Protein AF-A0A835M014-F1 (afdb_monomer_lite)

pLDDT: mean 76.62, std 21.69, range [27.89, 98.44]

InterPro domains:
  IPR009772 Cell division cycle protein 123 [PF07065] (34-189)
  IPR009772 Cell division cycle protein 123 [PTHR15323] (33-192)

Secondary structure (DSSP, 8-state):
--PPPS-TT---S---PPPP-S--------HHHHHIIIIITTTT-TT--SPPPS----------TT--GGGEEEEEEETTEEEEEEESSTT---HHHHHTHHHHHHHHHHHHHHHTTTSSS-SSEEEEEEE-TTS-EEEEEEEESSTTS--TTS-HHHHHS---TTPPPEEE---S--S----SS-------

Organism: NCBI:txid261450

Sequence (192 aa):
PFMLPQSISGEDALPRRIHNPEEEEDFQVSEVSLVHDLWHAYESCTDRTPARPPTFFLALRKWYSSFHLEKKFRCFVRNQHLIAVSQREFTGFYPVLLEKKCDLEILIQDFFEKNVQQKFESVNYTFDVYVTRDKRVKLLDFNPWAPFTLPLLFSWEELQGSFGEEELVQFRVVESQCAVRPSLKTAVPYDY

Radius of gyration: 18.15 Å; chains: 1; bounding box: 47×40×47 Å

Foldseek 3Di:
DPDDPDPPVPDPPDPDDDDDPDDDDPPDDQPVVVCCVQPPVCVPPPPDDPDDDPDDDDDDDDDDPPDDLQQKKKFWFAQLDGAEIERPPLLDDDVVCVVCVVVSLVLVRVCCVVPPRPPDPDRTWMWMWGQDPVRHIDTDGIGGLDPVPDPRVDDNVVSPDDDDPPHDYHYDYHPDNDDDDQDPRHNDDDDD

Structure (mmCIF, N/CA/C/O backbone):
data_AF-A0A835M014-F1
#
_entry.id   AF-A0A835M014-F1
#
loop_
_atom_site.group_PDB
_atom_site.id
_atom_site.type_symbol
_atom_site.label_atom_id
_atom_site.label_alt_id
_atom_site.label_comp_id
_atom_site.label_asym_id
_atom_site.label_entity_id
_atom_site.label_seq_id
_atom_site.pdbx_PDB_ins_code
_atom_site.Cartn_x
_atom_site.Cartn_y
_atom_site.Cartn_z
_atom_site.occupancy
_atom_site.B_iso_or_equiv
_atom_site.auth_seq_id
_atom_site.auth_comp_id
_atom_site.auth_asym_id
_atom_site.auth_atom_id
_atom_site.pdbx_PDB_model_num
ATOM 1 N N . PRO A 1 1 ? 5.518 -1.834 -18.695 1.00 34.25 1 PRO A N 1
ATOM 2 C CA . PRO A 1 1 ? 4.047 -1.950 -18.824 1.00 34.25 1 PRO A CA 1
ATOM 3 C C . PRO A 1 1 ? 3.444 -2.714 -17.636 1.00 34.25 1 PRO A C 1
ATOM 5 O O . PRO A 1 1 ? 3.497 -3.936 -17.599 1.00 34.25 1 PRO A O 1
ATOM 8 N N . PHE A 1 2 ? 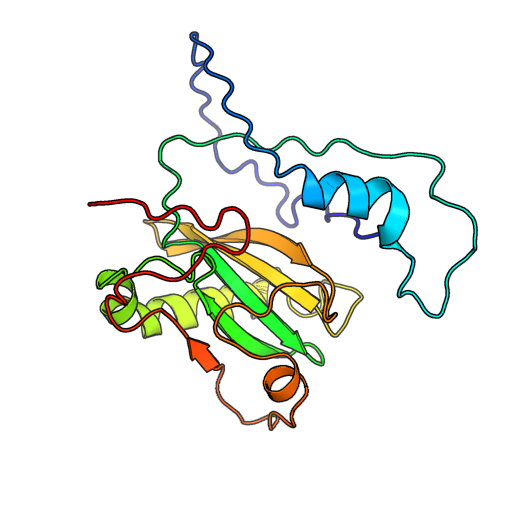2.889 -1.999 -16.655 1.00 27.89 2 PHE A N 1
ATOM 9 C CA . PHE A 1 2 ? 2.028 -2.629 -15.654 1.00 27.89 2 PHE A CA 1
ATOM 10 C C . PHE A 1 2 ? 0.644 -2.784 -16.282 1.00 27.89 2 PHE A C 1
ATOM 12 O O . PHE A 1 2 ? -0.184 -1.877 -16.236 1.00 27.89 2 PHE A O 1
ATOM 19 N N . MET A 1 3 ? 0.423 -3.913 -16.955 1.00 28.66 3 MET A N 1
ATOM 20 C CA . MET A 1 3 ? -0.938 -4.329 -17.261 1.00 28.66 3 MET A CA 1
ATOM 21 C C . MET A 1 3 ? -1.603 -4.673 -15.933 1.00 28.66 3 MET A C 1
ATOM 23 O O . MET A 1 3 ? -1.156 -5.574 -15.226 1.00 28.66 3 MET A O 1
ATOM 27 N N . LEU A 1 4 ? -2.659 -3.943 -15.581 1.00 37.53 4 LEU A N 1
ATOM 28 C CA . LEU A 1 4 ? -3.586 -4.433 -14.573 1.00 37.53 4 LEU A CA 1
ATOM 29 C C . LEU A 1 4 ? -4.144 -5.758 -15.109 1.00 37.53 4 LEU A C 1
ATOM 31 O O . LEU A 1 4 ? -4.651 -5.765 -16.237 1.00 37.53 4 LEU A O 1
ATOM 35 N N . PRO A 1 5 ? -4.064 -6.873 -14.365 1.00 32.88 5 PRO A N 1
ATOM 36 C CA . PRO A 1 5 ? -4.810 -8.047 -14.764 1.00 32.88 5 PRO A CA 1
ATOM 37 C C . PRO A 1 5 ? -6.288 -7.653 -14.820 1.00 32.88 5 PRO A C 1
ATOM 39 O O . PRO A 1 5 ? -6.805 -6.980 -13.920 1.00 32.88 5 PRO A O 1
ATOM 42 N N . GLN A 1 6 ? -6.968 -8.065 -15.894 1.00 37.50 6 GLN A N 1
ATOM 43 C CA . GLN A 1 6 ? -8.420 -8.193 -15.856 1.00 37.50 6 GLN A CA 1
ATOM 44 C C . GLN A 1 6 ? -8.772 -8.900 -14.546 1.00 37.50 6 GLN A C 1
ATOM 46 O O . GLN A 1 6 ? -8.109 -9.875 -14.196 1.00 37.50 6 GLN A O 1
ATOM 51 N N . SER A 1 7 ? -9.741 -8.340 -13.814 1.00 40.06 7 SER A N 1
ATOM 52 C CA . SER A 1 7 ? -10.310 -8.873 -12.571 1.00 40.06 7 SER A CA 1
ATOM 53 C C . SER A 1 7 ? -10.008 -10.364 -12.385 1.00 40.06 7 SER A C 1
ATOM 55 O O . SER A 1 7 ? -10.554 -11.198 -13.103 1.00 40.06 7 SER A O 1
ATOM 57 N N . ILE A 1 8 ? -9.130 -10.693 -11.431 1.00 44.06 8 ILE A N 1
ATOM 58 C CA . ILE A 1 8 ? -8.642 -12.064 -11.198 1.00 44.06 8 ILE A CA 1
ATOM 59 C C . ILE A 1 8 ? -9.808 -13.015 -10.843 1.00 44.06 8 ILE A C 1
ATOM 61 O O . ILE A 1 8 ? -9.665 -14.229 -10.940 1.00 44.06 8 ILE A O 1
ATOM 65 N N . SER A 1 9 ? -10.981 -12.485 -10.473 1.00 47.94 9 SER A N 1
ATOM 66 C CA . SER A 1 9 ? -12.183 -13.268 -10.173 1.00 47.94 9 SER A CA 1
ATOM 67 C C . SER A 1 9 ? -13.301 -13.172 -11.215 1.00 47.94 9 SER A C 1
ATOM 69 O O . SER A 1 9 ? -14.262 -13.921 -11.103 1.00 47.94 9 SER A O 1
ATOM 71 N N . GLY A 1 10 ? -13.252 -12.254 -12.188 1.00 42.09 10 GLY A N 1
ATOM 72 C CA . GLY A 1 10 ? -14.363 -12.034 -13.131 1.00 42.09 10 GLY A CA 1
ATOM 73 C C . GLY A 1 10 ? -15.706 -11.634 -12.490 1.00 42.09 10 GLY A C 1
ATOM 74 O O . GLY A 1 10 ? -16.679 -11.422 -13.208 1.00 42.09 10 GLY A O 1
ATOM 75 N N . GLU A 1 11 ? -15.777 -11.493 -11.164 1.00 39.59 11 GLU A N 1
ATOM 76 C CA . GLU A 1 11 ? -17.007 -11.154 -10.457 1.00 39.59 11 GLU A CA 1
ATOM 77 C C . GLU A 1 11 ? -17.156 -9.636 -10.322 1.00 39.59 11 GLU A C 1
ATOM 79 O O . GLU A 1 11 ? -16.363 -8.955 -9.664 1.00 39.59 11 GLU A O 1
ATOM 84 N N . ASP A 1 12 ? -18.206 -9.109 -10.955 1.00 42.34 12 ASP A N 1
ATOM 85 C CA . ASP A 1 12 ? -18.724 -7.767 -10.703 1.00 42.34 12 ASP A CA 1
ATOM 86 C C . ASP A 1 12 ? -19.251 -7.708 -9.264 1.00 42.34 12 ASP A C 1
ATOM 88 O O . ASP A 1 12 ? -20.249 -8.335 -8.905 1.00 42.34 12 ASP A O 1
ATOM 92 N N . ALA A 1 13 ? -18.548 -6.966 -8.413 1.00 43.81 13 ALA A N 1
ATOM 93 C CA . ALA A 1 13 ? -18.758 -7.003 -6.975 1.00 43.81 13 ALA A CA 1
ATOM 94 C C . ALA A 1 13 ? -20.074 -6.355 -6.495 1.00 43.81 13 ALA A C 1
ATOM 96 O O . ALA A 1 13 ? -20.308 -6.362 -5.284 1.00 43.81 13 ALA A O 1
ATOM 97 N N . LEU A 1 14 ? -20.906 -5.750 -7.363 1.00 46.38 14 LEU A N 1
ATOM 98 C CA . LEU A 1 14 ? -22.140 -5.051 -6.958 1.00 46.38 14 LEU A CA 1
ATOM 99 C C . LEU A 1 14 ? -23.260 -5.100 -8.035 1.00 46.38 14 LEU A C 1
ATOM 101 O O . LEU A 1 14 ? -23.457 -4.127 -8.764 1.00 46.38 14 LEU A O 1
ATOM 105 N N . PRO A 1 15 ? -24.098 -6.159 -8.079 1.00 38.47 15 PRO A N 1
ATOM 106 C CA . PRO A 1 15 ? -25.110 -6.381 -9.127 1.00 38.47 15 PRO A CA 1
ATOM 107 C C . PRO A 1 15 ? -26.343 -5.456 -9.059 1.00 38.47 15 PRO A C 1
ATOM 109 O O . PRO A 1 15 ? -27.282 -5.610 -9.839 1.00 38.47 15 PRO A O 1
ATOM 112 N N . ARG A 1 16 ? -26.383 -4.488 -8.133 1.00 36.84 16 ARG A N 1
ATOM 113 C CA . ARG A 1 16 ? -27.493 -3.532 -7.992 1.00 36.84 16 ARG A CA 1
ATOM 114 C C . ARG A 1 16 ? -26.976 -2.105 -8.108 1.00 36.84 16 ARG A C 1
ATOM 116 O O . ARG A 1 16 ? -26.531 -1.502 -7.135 1.00 36.84 16 ARG A O 1
ATOM 123 N N . ARG A 1 17 ? -27.028 -1.581 -9.333 1.00 42.75 17 ARG A N 1
ATOM 124 C CA . ARG A 1 17 ? -26.760 -0.174 -9.644 1.00 42.75 17 ARG A CA 1
ATOM 125 C C . ARG A 1 17 ? -27.876 0.693 -9.068 1.00 42.75 17 ARG A C 1
ATOM 127 O O . ARG A 1 17 ? -29.047 0.429 -9.317 1.00 42.75 17 ARG A O 1
ATOM 134 N N . ILE A 1 18 ? -27.499 1.752 -8.365 1.00 39.66 18 ILE A N 1
ATOM 135 C CA . ILE A 1 18 ? -28.327 2.950 -8.234 1.00 39.66 18 ILE A CA 1
ATOM 136 C C . ILE A 1 18 ? -27.766 3.938 -9.257 1.00 39.66 18 ILE A C 1
ATOM 138 O O . ILE A 1 18 ? -26.565 4.220 -9.242 1.00 39.66 18 ILE A O 1
ATOM 142 N N . HIS A 1 19 ? -28.612 4.397 -10.179 1.00 42.12 19 HIS A N 1
ATOM 143 C CA . HIS A 1 19 ? -28.324 5.578 -10.989 1.00 42.12 19 HIS A CA 1
ATOM 144 C C . HIS A 1 19 ? -28.423 6.789 -10.065 1.00 42.12 19 HIS A C 1
ATOM 146 O O . HIS A 1 19 ? -29.489 7.024 -9.503 1.00 42.12 19 HIS A O 1
ATOM 152 N N . ASN A 1 20 ? -27.323 7.521 -9.887 1.00 33.88 20 ASN A N 1
ATOM 153 C CA . ASN A 1 20 ? -27.382 8.835 -9.260 1.00 33.88 20 ASN A CA 1
ATOM 154 C C . ASN A 1 20 ? -27.669 9.857 -10.373 1.00 33.88 20 ASN A C 1
ATOM 156 O O . ASN A 1 20 ? -26.889 9.898 -11.325 1.00 33.88 20 ASN A O 1
ATOM 160 N N . PRO A 1 21 ? -28.785 10.604 -10.318 1.00 37.06 21 PRO A N 1
ATOM 161 C CA . PRO A 1 21 ? -29.162 11.565 -11.354 1.00 37.06 21 PRO A CA 1
ATOM 162 C C . PRO A 1 21 ? -28.512 12.944 -11.184 1.00 37.06 21 PRO A C 1
ATOM 164 O O . PRO A 1 21 ? -28.827 13.840 -11.956 1.00 37.06 21 PRO A O 1
ATOM 167 N N . GLU A 1 22 ? -27.624 13.134 -10.209 1.00 42.81 22 GLU A N 1
ATOM 168 C CA . GLU A 1 22 ? -26.994 14.431 -9.961 1.00 42.81 22 GLU A CA 1
ATOM 169 C C . GLU A 1 22 ? -25.475 14.257 -9.853 1.00 42.81 22 GLU A C 1
ATOM 171 O O . GLU A 1 22 ? -24.964 13.471 -9.044 1.00 42.81 22 GLU A O 1
ATOM 176 N N . GLU A 1 23 ? -24.793 14.928 -10.782 1.00 53.75 23 GLU A N 1
ATOM 177 C CA . GLU A 1 23 ? -23.346 15.040 -10.924 1.00 53.75 23 GLU A CA 1
ATOM 178 C C . GLU A 1 23 ? -22.786 15.980 -9.854 1.00 53.75 23 GLU A C 1
ATOM 180 O O . GLU A 1 23 ? -23.215 17.123 -9.758 1.00 53.75 23 GLU A O 1
ATOM 185 N N . GLU A 1 24 ? -21.761 15.528 -9.136 1.00 39.28 24 GLU A N 1
ATOM 186 C CA . GLU A 1 24 ? -20.643 16.390 -8.747 1.00 39.28 24 GLU A CA 1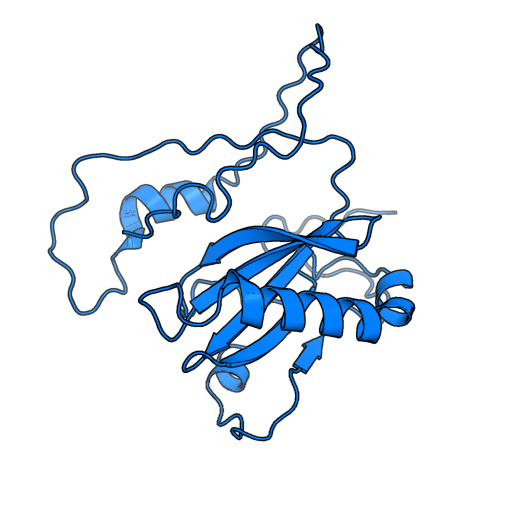
ATOM 187 C C . GLU A 1 24 ? -19.362 15.585 -8.999 1.00 39.28 24 GLU A C 1
ATOM 189 O O . GLU A 1 24 ? -19.055 14.606 -8.308 1.00 39.28 24 GLU A O 1
ATOM 194 N N . GLU A 1 25 ? -18.667 15.931 -10.082 1.00 41.09 25 GLU A N 1
ATOM 195 C CA . GLU A 1 25 ? -17.387 15.341 -10.462 1.00 41.09 25 GLU A CA 1
ATOM 196 C C . GLU A 1 25 ? -16.241 16.043 -9.729 1.00 41.09 25 GLU A C 1
ATOM 198 O O . GLU A 1 25 ? -15.624 16.960 -10.259 1.00 41.09 25 GLU A O 1
ATOM 203 N N . ASP A 1 26 ? -15.892 15.559 -8.539 1.00 33.84 26 ASP A N 1
ATOM 204 C CA . ASP A 1 26 ? -14.608 15.893 -7.917 1.00 33.84 26 ASP A CA 1
ATOM 205 C C . ASP A 1 26 ? -13.588 14.780 -8.192 1.00 33.84 26 ASP A C 1
ATOM 207 O O . ASP A 1 26 ? -13.288 13.918 -7.359 1.00 33.84 26 ASP A O 1
ATOM 211 N N . PHE A 1 27 ? -13.030 14.786 -9.405 1.00 41.59 27 PHE A N 1
ATOM 212 C CA . PHE A 1 27 ? -11.842 13.997 -9.722 1.00 41.59 27 PHE A CA 1
ATOM 213 C C . PHE A 1 27 ? -10.590 14.761 -9.291 1.00 41.59 27 PHE A C 1
ATOM 215 O O . PHE A 1 27 ? -10.031 15.556 -10.043 1.00 41.59 27 PHE A O 1
ATOM 222 N N . GLN A 1 28 ? -10.094 14.497 -8.083 1.00 36.19 28 GLN A N 1
ATOM 223 C CA . GLN A 1 28 ? -8.813 15.060 -7.662 1.00 36.19 28 GLN A CA 1
ATOM 224 C C . GLN A 1 28 ? -7.652 14.245 -8.256 1.00 36.19 28 GLN A C 1
ATOM 226 O O . GLN A 1 28 ? -7.218 13.234 -7.699 1.00 36.19 28 GLN A O 1
ATOM 231 N N . VAL A 1 29 ? -7.132 14.686 -9.403 1.00 40.62 29 VAL A N 1
ATOM 232 C CA . VAL A 1 29 ? -5.890 14.156 -9.983 1.00 40.62 29 VAL A CA 1
ATOM 233 C C . VAL A 1 29 ? -4.734 15.037 -9.523 1.00 40.62 29 VAL A C 1
ATOM 235 O O . VAL A 1 29 ? -4.741 16.240 -9.753 1.00 40.62 29 VAL A O 1
ATOM 238 N N . SER A 1 30 ? -3.720 14.477 -8.856 1.00 44.59 30 SER A N 1
ATOM 239 C CA . SER A 1 30 ? -2.536 15.282 -8.534 1.00 44.59 30 SER A CA 1
ATOM 240 C C . SER A 1 30 ? -1.657 15.447 -9.769 1.00 44.59 30 SER A C 1
ATOM 242 O O . SER A 1 30 ? -1.032 14.477 -10.202 1.00 44.59 30 SER A O 1
ATOM 244 N N . GLU A 1 31 ? -1.577 16.670 -10.286 1.00 47.00 31 GLU A N 1
ATOM 245 C CA . GLU A 1 31 ? -0.876 17.041 -11.525 1.00 47.00 31 GLU A CA 1
ATOM 246 C C . GLU A 1 31 ? 0.586 16.564 -11.590 1.00 47.00 31 GLU A C 1
ATOM 248 O O . GLU A 1 31 ? 1.063 16.158 -12.649 1.00 47.00 31 GLU A O 1
ATOM 253 N N . VAL A 1 32 ? 1.281 16.515 -10.447 1.00 51.78 32 VAL A N 1
ATOM 254 C CA . VAL A 1 32 ? 2.689 16.083 -10.353 1.00 51.78 32 VAL A CA 1
ATOM 255 C C . VAL A 1 32 ? 2.892 14.627 -10.807 1.00 51.78 32 VAL A C 1
ATOM 257 O O . VAL A 1 32 ? 3.923 14.302 -11.389 1.00 51.78 32 VAL A O 1
ATOM 260 N N . SER A 1 33 ? 1.898 13.754 -10.601 1.00 67.25 33 SER A N 1
ATOM 261 C CA . SER A 1 33 ? 1.974 12.351 -11.044 1.00 67.25 33 SER A CA 1
ATOM 262 C C . SER A 1 33 ? 1.838 12.225 -12.562 1.00 67.25 33 SER A C 1
ATOM 264 O O . SER A 1 33 ? 2.522 11.416 -13.174 1.00 67.25 33 SER A O 1
ATOM 266 N N . LEU A 1 34 ? 0.996 13.055 -13.187 1.00 71.38 34 LEU A N 1
ATOM 267 C CA . LEU A 1 34 ? 0.719 12.962 -14.622 1.00 71.38 34 LEU A CA 1
ATOM 268 C C . LEU A 1 34 ? 1.934 13.337 -15.470 1.00 71.38 34 LEU A C 1
ATOM 270 O O . LEU A 1 34 ? 2.221 12.675 -16.463 1.00 71.38 34 LEU A O 1
ATOM 274 N N . VAL A 1 35 ? 2.660 14.391 -15.087 1.00 77.62 35 VAL A N 1
ATOM 275 C CA . VAL A 1 35 ? 3.876 14.801 -15.808 1.00 77.62 35 VAL A CA 1
ATOM 276 C C . VAL A 1 35 ? 4.919 13.690 -15.752 1.00 77.62 35 VAL A C 1
ATOM 278 O O . VAL A 1 35 ? 5.495 13.343 -16.784 1.00 77.62 35 VAL A O 1
ATOM 281 N N . HIS A 1 36 ? 5.108 13.088 -14.575 1.00 76.69 36 HIS A N 1
ATOM 282 C CA . HIS A 1 36 ? 5.991 11.941 -14.414 1.00 76.69 36 HIS A CA 1
ATOM 283 C C . HIS A 1 36 ? 5.567 10.769 -15.311 1.00 76.69 36 HIS A C 1
ATOM 285 O O . HIS A 1 36 ? 6.391 10.254 -16.065 1.00 76.69 36 HIS A O 1
ATOM 291 N N . ASP A 1 37 ? 4.286 10.395 -15.313 1.00 76.81 37 ASP A N 1
ATOM 292 C CA . ASP A 1 37 ? 3.780 9.276 -16.119 1.00 76.81 37 ASP A CA 1
ATOM 293 C C . ASP A 1 37 ? 3.936 9.512 -17.630 1.00 76.81 37 ASP A C 1
ATOM 295 O O . ASP A 1 37 ? 4.184 8.582 -18.400 1.00 76.81 37 ASP A O 1
ATOM 299 N N . LEU A 1 38 ? 3.822 10.768 -18.069 1.00 80.25 38 LEU A N 1
ATOM 300 C CA . LEU A 1 38 ? 3.945 11.136 -19.475 1.00 80.25 38 LEU A CA 1
ATOM 301 C C . LEU A 1 38 ? 5.402 11.227 -19.943 1.00 80.25 38 LEU A C 1
ATOM 303 O O . LEU A 1 38 ? 5.674 10.854 -21.087 1.00 80.25 38 LEU A O 1
ATOM 307 N N . TRP A 1 39 ? 6.316 11.719 -19.102 1.00 76.81 39 TRP A N 1
ATOM 308 C CA . TRP A 1 39 ? 7.675 12.094 -19.517 1.00 76.81 39 TRP A CA 1
ATOM 309 C C . TRP A 1 39 ? 8.791 11.275 -18.869 1.00 76.81 39 TRP A C 1
ATOM 311 O O . TRP A 1 39 ? 9.777 10.982 -19.538 1.00 76.81 39 TRP A O 1
ATOM 321 N N . HIS A 1 40 ? 8.632 10.872 -17.610 1.00 79.19 40 HIS A N 1
ATOM 322 C CA . HIS A 1 40 ? 9.727 10.358 -16.780 1.00 79.19 40 HIS A CA 1
ATOM 323 C C . HIS A 1 40 ? 9.559 8.888 -16.357 1.00 79.19 40 HIS A C 1
ATOM 325 O O . HIS A 1 40 ? 10.481 8.304 -15.793 1.00 79.19 40 HIS A O 1
ATOM 331 N N . ALA A 1 41 ? 8.431 8.250 -16.698 1.00 79.50 41 ALA A N 1
ATOM 332 C CA . ALA A 1 41 ? 8.065 6.893 -16.270 1.00 79.50 41 ALA A CA 1
ATOM 333 C C . ALA A 1 41 ? 9.140 5.808 -16.493 1.00 79.50 41 ALA A C 1
ATOM 335 O O . ALA A 1 41 ? 9.154 4.811 -15.774 1.00 79.50 41 ALA A O 1
ATOM 336 N N . TYR A 1 42 ? 10.030 5.988 -17.476 1.00 80.31 42 TYR A N 1
ATOM 337 C CA . TYR A 1 42 ? 11.064 5.015 -17.856 1.00 80.31 42 TYR A CA 1
ATOM 338 C C . TYR A 1 42 ? 12.499 5.501 -17.605 1.00 80.31 42 TYR A C 1
ATOM 340 O O . TYR A 1 42 ? 13.453 4.811 -17.966 1.00 80.31 42 TYR A O 1
ATOM 348 N N . GLU A 1 43 ? 12.698 6.683 -17.014 1.00 81.25 43 GLU A N 1
ATOM 349 C CA . GLU A 1 43 ? 14.040 7.270 -16.884 1.00 81.25 43 GLU A CA 1
ATOM 350 C C . GLU A 1 43 ? 14.978 6.439 -16.009 1.00 81.25 43 GLU A C 1
ATOM 352 O O . GLU A 1 43 ? 16.173 6.369 -16.301 1.00 81.25 43 GLU A O 1
ATOM 357 N N . SER A 1 44 ? 14.432 5.780 -14.984 1.00 78.06 44 SER A N 1
ATOM 358 C CA . SER A 1 44 ? 15.173 4.913 -14.058 1.00 78.06 44 SER A CA 1
ATOM 359 C C . SER A 1 44 ? 15.293 3.451 -14.516 1.00 78.06 44 SER A C 1
ATOM 361 O O . SER A 1 44 ? 15.907 2.652 -13.811 1.00 78.06 44 SER A O 1
ATOM 363 N N . CYS A 1 45 ? 14.721 3.071 -15.665 1.00 80.44 45 CYS A N 1
ATOM 364 C CA . CYS A 1 45 ? 14.835 1.709 -16.194 1.00 80.44 45 CYS A CA 1
ATOM 365 C C . CYS A 1 45 ? 16.227 1.478 -16.801 1.00 80.44 45 CYS A C 1
ATOM 367 O O . CYS A 1 45 ? 16.689 2.252 -17.643 1.00 80.44 45 CYS A O 1
ATOM 369 N N . THR A 1 46 ? 16.894 0.396 -16.401 1.00 80.44 46 THR A N 1
ATOM 370 C CA . THR A 1 46 ? 18.230 0.024 -16.900 1.00 80.44 46 THR A CA 1
ATOM 371 C C . THR A 1 46 ? 18.190 -0.609 -18.292 1.00 80.44 46 THR A C 1
ATOM 373 O O . THR A 1 46 ? 19.171 -0.540 -19.027 1.00 80.44 46 THR A O 1
ATOM 376 N N . ASP A 1 47 ? 17.048 -1.172 -18.678 1.00 80.00 47 ASP A N 1
ATOM 377 C CA . ASP A 1 47 ? 16.761 -1.860 -19.940 1.00 80.00 47 ASP A CA 1
ATOM 378 C C . ASP A 1 47 ? 15.980 -0.987 -20.941 1.00 80.00 47 ASP A C 1
ATOM 380 O O . ASP A 1 47 ? 15.395 -1.482 -21.906 1.00 80.00 47 ASP A O 1
ATOM 384 N N . ARG A 1 48 ? 15.957 0.331 -20.721 1.00 69.75 48 ARG A N 1
ATOM 385 C CA . ARG A 1 48 ? 15.132 1.259 -21.498 1.00 69.75 48 ARG A CA 1
ATOM 386 C C . ARG A 1 48 ? 15.437 1.213 -22.999 1.00 69.75 48 ARG A C 1
ATOM 388 O O . ARG A 1 48 ? 16.569 1.418 -23.439 1.00 69.75 48 ARG A O 1
ATOM 395 N N . THR A 1 49 ? 14.387 1.098 -23.805 1.00 64.19 49 THR A N 1
ATOM 396 C CA . THR A 1 49 ? 14.408 1.617 -25.174 1.00 64.19 49 THR A CA 1
ATOM 397 C C . THR A 1 49 ? 14.154 3.127 -25.118 1.00 64.19 49 THR A C 1
ATOM 399 O O . THR A 1 49 ? 13.236 3.542 -24.413 1.00 64.19 49 THR A O 1
ATOM 402 N N . PRO A 1 50 ? 14.884 3.976 -25.861 1.00 58.88 50 PRO A N 1
ATOM 403 C CA . PRO A 1 50 ? 14.696 5.434 -25.823 1.00 58.88 50 PRO A CA 1
ATOM 404 C C . PRO A 1 50 ? 13.331 5.910 -26.358 1.00 58.88 50 PRO A C 1
ATOM 406 O O . PRO A 1 50 ? 13.019 7.096 -26.287 1.00 58.88 50 PRO A O 1
ATOM 409 N N . ALA A 1 51 ? 12.514 5.009 -26.908 1.00 66.75 51 ALA A N 1
ATOM 410 C CA . ALA A 1 51 ? 11.205 5.331 -27.445 1.00 66.75 51 ALA A CA 1
ATOM 411 C C . ALA A 1 51 ? 10.129 5.301 -26.350 1.00 66.75 51 ALA A C 1
ATOM 413 O O . ALA A 1 51 ? 9.842 4.260 -25.758 1.00 66.75 51 ALA A O 1
ATOM 414 N N . ARG A 1 52 ? 9.500 6.459 -26.129 1.00 71.06 52 ARG A N 1
ATOM 415 C CA . ARG A 1 52 ? 8.254 6.602 -25.367 1.00 71.06 52 ARG A CA 1
ATOM 416 C C . ARG A 1 52 ? 7.169 5.681 -25.956 1.00 71.06 52 ARG A C 1
ATOM 418 O O . ARG A 1 52 ? 7.128 5.526 -27.180 1.00 71.06 52 ARG A O 1
ATOM 425 N N . PRO A 1 53 ? 6.258 5.116 -25.140 1.00 77.25 53 PRO A N 1
ATOM 426 C CA . PRO A 1 53 ? 5.129 4.365 -25.669 1.00 77.25 53 PRO A CA 1
ATOM 427 C C . PRO A 1 53 ? 4.322 5.221 -26.656 1.00 77.25 53 PRO A C 1
ATOM 429 O O . PRO A 1 53 ? 4.067 6.395 -26.375 1.00 77.25 53 PRO A O 1
ATOM 432 N N . PRO A 1 54 ? 3.882 4.657 -27.792 1.00 80.12 54 PRO A N 1
ATOM 433 C CA . PRO A 1 54 ? 3.099 5.399 -28.778 1.00 80.12 54 PRO A CA 1
ATOM 434 C C . PRO A 1 54 ? 1.666 5.679 -28.305 1.00 80.12 54 PRO A C 1
ATOM 436 O O . PRO A 1 54 ? 0.962 6.475 -28.918 1.00 80.12 54 PRO A O 1
ATOM 439 N N . THR A 1 55 ? 1.213 5.010 -27.242 1.00 84.25 55 THR A N 1
ATOM 440 C CA . THR A 1 55 ? -0.158 5.081 -26.735 1.00 84.25 55 THR A CA 1
ATOM 441 C C . THR A 1 55 ? -0.176 5.232 -25.218 1.00 84.25 55 THR A C 1
ATOM 443 O O . THR A 1 55 ? 0.655 4.664 -24.508 1.00 84.25 55 THR A O 1
ATOM 446 N N . PHE A 1 56 ? -1.144 6.010 -24.738 1.00 83.56 56 PHE A N 1
ATOM 447 C CA . PHE A 1 56 ? -1.429 6.232 -23.324 1.00 83.56 56 PHE A CA 1
ATOM 448 C C . PHE A 1 56 ? -2.879 5.851 -23.047 1.00 83.56 56 PHE A C 1
ATOM 450 O O . PHE A 1 56 ? -3.737 5.974 -23.922 1.00 83.56 56 PHE A O 1
ATOM 457 N N . PHE A 1 57 ? -3.146 5.409 -21.823 1.00 84.38 57 PHE A N 1
ATOM 458 C CA . PHE A 1 57 ? -4.478 5.018 -21.382 1.00 84.38 57 PHE A CA 1
ATOM 459 C C . PHE A 1 57 ? -4.928 5.920 -20.239 1.00 84.38 57 PHE A C 1
ATOM 461 O O . PHE A 1 57 ? -4.156 6.196 -19.322 1.00 84.38 57 PHE A O 1
ATOM 468 N N . LEU A 1 58 ? -6.191 6.341 -20.280 1.00 84.94 58 LEU A N 1
ATOM 469 C CA . LEU A 1 58 ? -6.850 7.005 -19.162 1.00 84.94 58 LEU A CA 1
ATOM 470 C C . LEU A 1 58 ? -7.614 5.955 -18.352 1.00 84.94 58 LEU A C 1
ATOM 472 O O . LEU A 1 58 ? -8.618 5.413 -18.812 1.00 84.94 58 LEU A O 1
ATOM 476 N N . ALA A 1 59 ? -7.132 5.659 -17.148 1.00 82.44 59 ALA A N 1
ATOM 477 C CA . ALA A 1 59 ? -7.799 4.743 -16.232 1.00 82.44 59 ALA A CA 1
ATOM 478 C C . ALA A 1 59 ? -8.752 5.518 -15.310 1.00 82.44 59 ALA A C 1
ATOM 480 O O . ALA A 1 59 ? -8.320 6.149 -14.347 1.00 82.44 59 ALA A O 1
ATOM 481 N N . LEU A 1 60 ? -10.055 5.452 -15.588 1.00 80.69 60 LEU A N 1
ATOM 482 C CA . LEU A 1 60 ? -11.084 6.046 -14.733 1.00 80.69 60 LEU A CA 1
ATOM 483 C C . LEU A 1 60 ? -11.520 5.051 -13.658 1.00 80.69 60 LEU A C 1
ATOM 485 O O . LEU A 1 60 ? -11.835 3.895 -13.943 1.00 80.69 60 LEU A O 1
ATOM 489 N N . ARG A 1 61 ? -11.563 5.509 -12.407 1.00 77.94 61 ARG A N 1
ATOM 490 C CA . ARG A 1 61 ? -12.059 4.725 -11.273 1.00 77.94 61 ARG A CA 1
ATOM 491 C C . ARG A 1 61 ? -13.330 5.366 -10.753 1.00 77.94 61 ARG A C 1
ATOM 493 O O . ARG A 1 61 ? -13.408 6.583 -10.621 1.00 77.94 61 ARG A O 1
ATOM 500 N N . LYS A 1 62 ? -14.319 4.534 -10.428 1.00 76.31 62 LYS A N 1
ATOM 501 C CA . LYS A 1 62 ? -15.549 5.005 -9.793 1.00 76.31 62 LYS A CA 1
ATOM 502 C C . LYS A 1 62 ? -15.214 5.686 -8.463 1.00 76.31 62 LYS A C 1
ATOM 504 O O . LYS A 1 62 ? -14.546 5.085 -7.620 1.00 76.31 62 LYS A O 1
ATOM 509 N N . TRP A 1 63 ? -15.699 6.911 -8.289 1.00 76.81 63 TRP A N 1
ATOM 510 C CA . TRP A 1 63 ? -15.612 7.645 -7.032 1.00 76.81 63 TRP A CA 1
ATOM 511 C C . TRP A 1 63 ? -16.630 7.122 -6.013 1.00 76.81 63 TRP A C 1
ATOM 513 O O . TRP A 1 63 ? -17.714 6.656 -6.372 1.00 76.81 63 TRP A O 1
ATOM 523 N N . TYR A 1 64 ? -16.280 7.201 -4.731 1.00 73.25 64 TYR A N 1
ATOM 524 C CA . TYR A 1 64 ? -17.153 6.807 -3.630 1.00 73.25 64 TYR A CA 1
ATOM 525 C C . TYR A 1 64 ? -17.113 7.882 -2.543 1.00 73.25 64 TYR A C 1
ATOM 527 O O . TYR A 1 64 ? -16.068 8.124 -1.949 1.00 73.25 64 TYR A O 1
ATOM 535 N N . SER A 1 65 ? -18.262 8.473 -2.220 1.00 69.88 65 SER A N 1
ATOM 536 C CA . SER A 1 65 ? -18.372 9.520 -1.191 1.00 69.88 65 SER A CA 1
ATOM 537 C C . SER A 1 65 ? -18.084 9.024 0.233 1.00 69.88 65 SER A C 1
ATOM 539 O O . SER A 1 65 ? -17.685 9.793 1.097 1.00 69.88 65 SER A O 1
ATOM 541 N N . SER A 1 66 ? -18.227 7.720 0.487 1.00 75.19 66 SER A N 1
ATOM 542 C CA . SER A 1 66 ? -17.928 7.080 1.780 1.00 75.19 66 SER A CA 1
ATOM 543 C C . SER A 1 66 ? -16.521 6.464 1.843 1.00 75.19 66 SER A C 1
ATOM 545 O O . SER A 1 66 ? -16.275 5.486 2.559 1.00 75.19 66 SER A O 1
ATOM 547 N N . PHE A 1 67 ? -15.575 7.005 1.072 1.00 76.25 67 PHE A N 1
ATOM 548 C CA . PHE A 1 67 ? -14.225 6.460 0.967 1.00 76.25 67 PHE A CA 1
ATOM 549 C C . PHE A 1 67 ? -13.305 6.932 2.099 1.00 76.25 67 PHE A C 1
ATOM 551 O O . PHE A 1 67 ? -12.561 7.900 2.000 1.00 76.25 67 PHE A O 1
ATOM 558 N N . HIS A 1 68 ? -13.358 6.178 3.187 1.00 84.31 68 HIS A N 1
ATOM 559 C CA . HIS A 1 68 ? -12.571 6.363 4.404 1.00 84.31 68 HIS A CA 1
ATOM 560 C C . HIS A 1 68 ? -11.052 6.193 4.199 1.00 84.31 68 HIS A C 1
ATOM 562 O O . HIS A 1 68 ? -10.589 5.094 3.885 1.00 84.31 68 HIS A O 1
ATOM 568 N N . LEU A 1 69 ? -10.270 7.264 4.376 1.00 85.44 69 LEU A N 1
ATOM 569 C CA . LEU A 1 69 ? -8.822 7.276 4.116 1.00 85.44 69 LEU A CA 1
ATOM 570 C C . LEU A 1 69 ? -8.023 6.372 5.060 1.00 85.44 69 LEU A C 1
ATOM 572 O O . LEU A 1 69 ? -7.036 5.775 4.630 1.00 85.44 69 LEU A O 1
ATOM 576 N N . GLU A 1 70 ? -8.477 6.208 6.303 1.00 89.88 70 GLU A N 1
ATOM 577 C CA . GLU A 1 70 ? -7.808 5.404 7.330 1.00 89.88 70 GLU A CA 1
ATOM 578 C C . GLU A 1 70 ? -7.749 3.913 6.982 1.00 89.88 70 GLU A C 1
ATOM 580 O O . GLU A 1 70 ? -6.979 3.157 7.560 1.00 89.88 70 GLU A O 1
ATOM 585 N N . LYS A 1 71 ? -8.553 3.478 6.010 1.00 91.50 71 LYS A N 1
ATOM 586 C CA . LYS A 1 71 ? -8.663 2.075 5.596 1.00 91.50 71 LYS A CA 1
ATOM 587 C C . LYS A 1 71 ? -7.747 1.709 4.437 1.00 91.50 71 LYS A C 1
ATOM 589 O O . LYS A 1 71 ? -7.894 0.626 3.871 1.00 91.50 71 LYS A O 1
ATOM 594 N N . LYS A 1 72 ? -6.848 2.617 4.056 1.00 94.88 72 LYS A N 1
ATOM 595 C CA . LYS A 1 72 ? -5.879 2.422 2.981 1.00 94.88 72 LYS A CA 1
ATOM 596 C C . LYS A 1 72 ? -4.514 2.066 3.545 1.00 94.88 72 LYS A C 1
ATOM 598 O O . LYS A 1 72 ? -3.993 2.776 4.407 1.00 94.88 72 LYS A O 1
ATOM 603 N N . PHE A 1 73 ? -3.899 1.046 2.967 1.00 97.75 73 PHE A N 1
ATOM 604 C CA . PHE A 1 73 ? -2.574 0.584 3.363 1.00 97.75 73 PHE A CA 1
ATOM 605 C C . PHE A 1 73 ? -1.701 0.362 2.138 1.00 97.75 73 PHE A C 1
ATOM 607 O O . PHE A 1 73 ? -2.199 -0.061 1.098 1.00 97.75 73 PHE A O 1
ATOM 614 N N . ARG A 1 74 ? -0.406 0.646 2.269 1.00 98.38 74 ARG A N 1
ATOM 615 C CA . ARG A 1 74 ? 0.619 0.265 1.299 1.00 98.38 74 ARG A CA 1
ATOM 616 C C . ARG A 1 74 ? 1.360 -0.946 1.824 1.00 98.38 74 ARG A C 1
ATOM 618 O O . ARG A 1 74 ? 1.833 -0.932 2.956 1.00 98.38 74 ARG A O 1
ATOM 625 N N . CYS A 1 75 ? 1.470 -1.954 0.984 1.00 98.25 75 CYS A N 1
ATOM 626 C CA . CYS A 1 75 ? 2.130 -3.212 1.268 1.00 98.25 75 CYS A CA 1
ATOM 627 C C . CYS A 1 75 ? 3.430 -3.276 0.465 1.00 98.25 75 CYS A C 1
ATOM 629 O O . CYS A 1 75 ? 3.450 -2.920 -0.716 1.00 98.25 75 CYS A O 1
ATOM 631 N N . PHE A 1 76 ? 4.503 -3.722 1.105 1.00 97.50 76 PHE A N 1
ATOM 632 C CA . PHE A 1 76 ? 5.848 -3.789 0.547 1.00 97.50 76 PHE A CA 1
ATOM 633 C C . PHE A 1 76 ? 6.237 -5.250 0.365 1.00 97.50 76 PHE A C 1
ATOM 635 O O . PHE A 1 76 ? 6.293 -6.003 1.337 1.00 97.50 76 PHE A O 1
ATOM 642 N N . VAL A 1 77 ? 6.483 -5.643 -0.882 1.00 96.25 77 VAL A N 1
ATOM 643 C CA . VAL A 1 77 ? 6.812 -7.017 -1.255 1.00 96.25 77 VAL A CA 1
ATOM 644 C C . VAL A 1 77 ? 8.230 -7.063 -1.783 1.00 96.25 77 VAL A C 1
ATOM 646 O O . VAL A 1 77 ? 8.578 -6.330 -2.713 1.00 96.25 77 VAL A O 1
ATOM 649 N N . ARG A 1 78 ? 9.031 -7.957 -1.214 1.00 94.25 78 ARG A N 1
ATOM 650 C CA . ARG A 1 78 ? 10.408 -8.192 -1.627 1.00 94.25 78 ARG A CA 1
ATOM 651 C C . ARG A 1 78 ? 10.668 -9.682 -1.736 1.00 94.25 78 ARG A C 1
ATOM 653 O O . ARG A 1 78 ? 10.307 -10.437 -0.842 1.00 94.25 78 ARG A O 1
ATOM 660 N N . ASN A 1 79 ? 11.295 -10.105 -2.829 1.00 92.94 79 ASN A N 1
ATOM 661 C CA . ASN A 1 79 ? 11.535 -11.513 -3.139 1.00 92.94 79 ASN A CA 1
ATOM 662 C C . ASN A 1 79 ? 10.268 -12.377 -2.973 1.00 92.94 79 ASN A C 1
ATOM 664 O O . ASN A 1 79 ? 10.340 -13.466 -2.417 1.00 92.94 79 ASN A O 1
ATOM 668 N N . GLN A 1 80 ? 9.105 -11.876 -3.408 1.00 92.81 80 GLN A N 1
ATOM 669 C CA . GLN A 1 80 ? 7.785 -12.506 -3.231 1.00 92.81 80 GLN A CA 1
ATOM 670 C C . GLN A 1 80 ? 7.303 -12.689 -1.781 1.00 92.81 80 GLN A C 1
ATOM 672 O O . GLN A 1 80 ? 6.339 -13.419 -1.556 1.00 92.81 80 GLN A O 1
ATOM 677 N N . HIS A 1 81 ? 7.896 -11.996 -0.811 1.00 93.81 81 HIS A N 1
ATOM 678 C CA . HIS A 1 81 ? 7.450 -11.983 0.582 1.00 93.81 81 HIS A CA 1
ATOM 679 C C . HIS A 1 81 ? 6.906 -10.605 0.954 1.00 93.81 81 HIS A C 1
ATOM 681 O O . HIS A 1 81 ? 7.513 -9.582 0.631 1.00 93.81 81 HIS A O 1
ATOM 687 N N . LEU A 1 82 ? 5.753 -10.568 1.624 1.00 96.12 82 LEU A N 1
ATOM 688 C CA . LEU A 1 82 ? 5.234 -9.346 2.230 1.00 96.12 82 LEU A CA 1
ATOM 689 C C . LEU A 1 82 ? 6.083 -9.037 3.465 1.00 96.12 82 LEU A C 1
ATOM 691 O O . LEU A 1 82 ? 6.018 -9.771 4.439 1.00 96.12 82 LEU A O 1
ATOM 695 N N . ILE A 1 83 ? 6.874 -7.967 3.422 1.00 96.44 83 ILE A N 1
ATOM 696 C CA . ILE A 1 83 ? 7.810 -7.626 4.509 1.00 96.44 83 ILE A CA 1
ATOM 697 C C . ILE A 1 83 ? 7.301 -6.486 5.393 1.00 96.44 83 ILE A C 1
ATOM 699 O O . ILE A 1 83 ? 7.660 -6.389 6.565 1.00 96.44 83 ILE A O 1
ATOM 703 N N . ALA A 1 84 ? 6.447 -5.615 4.850 1.00 97.19 84 ALA A N 1
ATOM 704 C CA . ALA A 1 84 ? 5.938 -4.469 5.587 1.00 97.19 84 ALA A CA 1
ATOM 705 C C . ALA A 1 84 ? 4.576 -3.985 5.084 1.00 97.19 84 ALA A C 1
ATOM 707 O O . ALA A 1 84 ? 4.236 -4.100 3.903 1.00 97.19 84 ALA A O 1
ATOM 708 N N . VAL A 1 85 ? 3.819 -3.373 5.993 1.00 98.25 85 VAL A N 1
ATOM 709 C CA . VAL A 1 85 ? 2.545 -2.698 5.737 1.00 98.25 85 VAL A CA 1
ATOM 710 C C . VAL A 1 85 ? 2.566 -1.328 6.416 1.00 98.25 85 VAL A C 1
ATOM 712 O O . VAL A 1 85 ? 2.875 -1.207 7.599 1.00 98.25 85 VAL A O 1
ATOM 715 N N . SER A 1 86 ? 2.217 -0.277 5.678 1.00 97.94 86 SER A N 1
ATOM 716 C CA . SER A 1 86 ? 2.094 1.095 6.183 1.00 97.94 86 SER A CA 1
ATOM 717 C C . SER A 1 86 ? 0.670 1.602 6.024 1.00 97.94 86 SER A C 1
ATOM 719 O O . SER A 1 86 ? 0.065 1.427 4.966 1.00 97.94 86 SER A O 1
ATOM 721 N N . GLN A 1 87 ? 0.170 2.357 7.002 1.00 96.25 87 GLN A N 1
ATOM 722 C CA . GLN A 1 87 ? -0.940 3.289 6.780 1.00 96.25 87 GLN A CA 1
ATOM 723 C C . GLN A 1 87 ? -0.622 4.203 5.585 1.00 96.25 87 GLN A C 1
ATOM 725 O O . GLN A 1 87 ? 0.467 4.780 5.511 1.00 96.25 87 GLN A O 1
ATOM 730 N N . ARG A 1 88 ? -1.558 4.322 4.632 1.00 93.38 88 ARG A N 1
ATOM 731 C CA . ARG A 1 88 ? -1.348 5.112 3.407 1.00 93.38 88 ARG A CA 1
ATOM 732 C C . ARG A 1 88 ? -1.453 6.611 3.653 1.00 93.38 88 ARG A C 1
ATOM 734 O O . ARG A 1 88 ? -0.662 7.370 3.090 1.00 93.38 88 ARG A O 1
ATOM 741 N N . GLU A 1 89 ? -2.433 7.008 4.460 1.00 88.94 89 GLU A N 1
ATOM 742 C CA . GLU A 1 89 ? -2.645 8.391 4.887 1.00 88.94 89 GLU A CA 1
ATOM 743 C C . GLU A 1 89 ? -1.825 8.678 6.146 1.00 88.94 89 GLU A C 1
ATOM 745 O O . GLU A 1 89 ? -2.344 8.667 7.254 1.00 88.94 89 GLU A O 1
ATOM 750 N N . PHE A 1 90 ? -0.515 8.843 5.992 1.00 84.81 90 PHE A N 1
ATOM 751 C CA . PHE A 1 90 ? 0.435 8.911 7.109 1.00 84.81 90 PHE A CA 1
ATOM 752 C C . PHE A 1 90 ? 0.415 10.241 7.890 1.00 84.81 90 PHE A C 1
ATOM 754 O O . PHE A 1 90 ? 1.170 10.386 8.855 1.00 84.81 90 PHE A O 1
ATOM 761 N N . THR A 1 91 ? -0.401 11.222 7.479 1.00 84.69 91 THR A N 1
ATOM 762 C CA . THR A 1 91 ? -0.578 12.483 8.221 1.00 84.69 91 THR A CA 1
ATOM 763 C C . THR A 1 91 ? -1.728 12.420 9.228 1.00 84.69 91 THR A C 1
ATOM 765 O O . THR A 1 91 ? -1.730 13.176 10.197 1.00 84.69 91 THR A O 1
ATOM 768 N N . GLY A 1 92 ? -2.673 11.491 9.045 1.00 86.94 92 GLY A N 1
ATOM 769 C CA . GLY A 1 92 ? -3.818 11.306 9.933 1.00 86.94 92 GLY A CA 1
ATOM 770 C C . GLY A 1 92 ? -3.528 10.361 11.099 1.00 86.94 92 GLY A C 1
ATOM 771 O O . GLY A 1 92 ? -2.964 9.283 10.913 1.00 86.94 92 GLY A O 1
ATOM 772 N N . PHE A 1 93 ? -3.969 10.730 12.301 1.00 91.50 93 PHE A N 1
ATOM 773 C CA . PHE A 1 93 ? -4.006 9.831 13.454 1.00 91.50 93 PHE A CA 1
ATOM 774 C C . PHE A 1 93 ? -5.411 9.239 13.611 1.00 91.50 93 PHE A C 1
ATOM 776 O O . PHE A 1 93 ? -6.388 9.976 13.728 1.00 91.50 93 PHE A O 1
ATOM 783 N N . TYR A 1 94 ? -5.511 7.907 13.629 1.00 92.62 94 TYR A N 1
ATOM 784 C CA . TYR A 1 94 ? -6.784 7.192 13.739 1.00 92.62 94 TYR A CA 1
ATOM 785 C C . TYR A 1 94 ? -6.696 6.140 14.854 1.00 92.62 94 TYR A C 1
ATOM 787 O O . TYR A 1 94 ? -6.229 5.030 14.594 1.00 92.62 94 TYR A O 1
ATOM 795 N N . PRO A 1 95 ? -7.174 6.436 16.078 1.00 92.81 95 PRO A N 1
ATOM 796 C CA . PRO A 1 95 ? -7.073 5.526 17.226 1.00 92.81 95 PRO A CA 1
ATOM 797 C C . PRO A 1 95 ? -7.603 4.112 16.956 1.00 92.81 95 PRO A C 1
ATOM 799 O O . PRO A 1 95 ? -7.007 3.125 17.377 1.00 92.81 95 PRO A O 1
ATOM 802 N N . VAL A 1 96 ? -8.669 4.001 16.156 1.00 91.69 96 VAL A N 1
ATOM 803 C CA . VAL A 1 96 ? -9.265 2.717 15.748 1.00 91.69 96 VAL A CA 1
ATOM 804 C C . VAL A 1 96 ? -8.283 1.789 15.018 1.00 91.69 96 VAL A C 1
ATOM 806 O O . VAL A 1 96 ? -8.465 0.573 15.025 1.00 91.69 96 VAL A O 1
ATOM 809 N N . LEU A 1 97 ? -7.245 2.333 14.373 1.00 94.38 97 LEU A N 1
ATOM 810 C CA . LEU A 1 97 ? -6.218 1.527 13.716 1.00 94.38 97 LEU A CA 1
ATOM 811 C C . LEU A 1 97 ? -5.297 0.840 14.721 1.00 94.38 97 LEU A C 1
ATOM 813 O O . LEU A 1 97 ? -4.828 -0.252 14.425 1.00 94.38 97 LEU A O 1
ATOM 817 N N . LEU A 1 98 ? -5.081 1.425 15.903 1.00 94.44 98 LEU A N 1
ATOM 818 C CA . LEU A 1 98 ? -4.315 0.786 16.975 1.00 94.44 98 LEU A CA 1
ATOM 819 C C . LEU A 1 98 ? -5.065 -0.426 17.526 1.00 94.44 98 LEU A C 1
ATOM 821 O O . LEU A 1 98 ? -4.481 -1.493 17.684 1.00 94.44 98 LEU A O 1
ATOM 825 N N . GLU A 1 99 ? -6.375 -0.285 17.727 1.00 94.69 99 GLU A N 1
ATOM 826 C CA . GLU A 1 99 ? -7.243 -1.367 18.204 1.00 94.69 99 GLU A CA 1
ATOM 827 C C . GLU A 1 99 ? -7.350 -2.520 17.196 1.00 94.69 99 GLU A C 1
ATOM 829 O O . GLU A 1 99 ? -7.434 -3.684 17.579 1.00 94.69 99 GLU A O 1
ATOM 834 N N . LYS A 1 100 ? -7.357 -2.204 15.895 1.00 94.94 100 LYS A N 1
ATOM 835 C CA . LYS A 1 100 ? -7.573 -3.180 14.814 1.00 94.94 100 LYS A CA 1
ATOM 836 C C . LYS A 1 100 ? -6.296 -3.642 14.127 1.00 94.94 100 LYS A C 1
ATOM 838 O O . LYS A 1 100 ? -6.391 -4.378 13.149 1.00 94.94 100 LYS A O 1
ATOM 843 N N . LYS A 1 101 ? -5.123 -3.213 14.598 1.00 94.69 101 LYS A N 1
ATOM 844 C CA . LYS A 1 101 ? -3.838 -3.445 13.930 1.00 94.69 101 LYS A CA 1
ATOM 845 C C . LYS A 1 101 ? -3.616 -4.926 13.617 1.00 94.69 101 LYS A C 1
ATOM 847 O O . LYS A 1 101 ? -3.425 -5.262 12.455 1.00 94.69 101 LYS A O 1
ATOM 852 N N . CYS A 1 102 ? -3.753 -5.799 14.616 1.00 95.12 102 CYS A N 1
ATOM 853 C CA . CYS A 1 102 ? -3.572 -7.245 14.444 1.00 95.12 102 CYS A CA 1
ATOM 854 C C . CYS A 1 102 ? -4.584 -7.851 13.455 1.00 95.12 102 CYS A C 1
ATOM 856 O O . CYS A 1 102 ? -4.201 -8.588 12.552 1.00 95.12 102 CYS A O 1
ATOM 858 N N . ASP A 1 103 ? -5.868 -7.498 13.579 1.00 96.88 103 ASP A N 1
ATOM 859 C CA . ASP A 1 103 ? -6.930 -7.953 12.668 1.00 96.88 103 ASP A CA 1
ATOM 860 C C . ASP A 1 103 ? -6.647 -7.547 11.213 1.00 96.88 103 ASP A C 1
ATOM 862 O O . ASP A 1 103 ? -6.826 -8.333 10.284 1.00 96.88 103 ASP A O 1
ATOM 866 N N . LEU A 1 104 ? -6.227 -6.297 11.006 1.00 97.50 104 LEU A N 1
ATOM 867 C CA . LEU A 1 104 ? -5.895 -5.752 9.693 1.00 97.50 104 LEU A CA 1
ATOM 868 C C . LEU A 1 104 ? -4.665 -6.440 9.098 1.00 97.50 104 LEU A C 1
ATOM 870 O O . LEU A 1 104 ? -4.657 -6.716 7.901 1.00 97.50 104 LEU A O 1
ATOM 874 N N . GLU A 1 105 ? -3.661 -6.730 9.925 1.00 97.19 105 GLU A N 1
ATOM 875 C CA . GLU A 1 105 ? -2.450 -7.436 9.515 1.00 97.19 105 GLU A CA 1
ATOM 876 C C . GLU A 1 105 ? -2.787 -8.805 8.928 1.00 97.19 105 GLU A C 1
ATOM 878 O O . GLU A 1 105 ? -2.422 -9.092 7.790 1.00 97.19 105 GLU A O 1
ATOM 883 N N . ILE A 1 106 ? -3.574 -9.592 9.670 1.00 97.44 106 ILE A N 1
ATOM 884 C CA . ILE A 1 106 ? -4.014 -10.930 9.267 1.00 97.44 106 ILE A CA 1
ATOM 885 C C . ILE A 1 106 ? -4.792 -10.853 7.954 1.00 97.44 106 ILE A C 1
ATOM 887 O O . ILE A 1 106 ? -4.495 -11.585 7.018 1.00 97.44 106 ILE A O 1
ATOM 891 N N . LEU A 1 107 ? -5.757 -9.933 7.841 1.00 98.38 107 LEU A N 1
ATOM 892 C CA . LEU A 1 107 ? -6.556 -9.782 6.620 1.00 98.38 107 LEU A CA 1
ATOM 893 C C . LEU A 1 107 ? -5.701 -9.449 5.392 1.00 98.38 107 LEU A C 1
ATOM 895 O O . LEU A 1 107 ? -5.979 -9.938 4.296 1.00 98.38 107 LEU A O 1
ATOM 899 N N . ILE A 1 108 ? -4.695 -8.588 5.556 1.00 98.44 108 ILE A N 1
ATOM 900 C CA . ILE A 1 108 ? -3.818 -8.158 4.464 1.00 98.44 108 ILE A CA 1
ATOM 901 C C . ILE A 1 108 ? -2.843 -9.275 4.076 1.00 98.44 108 ILE A C 1
ATOM 903 O O . ILE A 1 108 ? -2.664 -9.500 2.878 1.00 98.44 108 ILE A O 1
ATOM 907 N N . GLN A 1 109 ? -2.266 -9.991 5.047 1.00 97.88 109 GLN A N 1
ATOM 908 C CA . GLN A 1 109 ? -1.415 -11.161 4.799 1.00 97.88 109 GLN A CA 1
ATOM 909 C C . GLN A 1 109 ? -2.193 -12.256 4.056 1.00 97.88 109 GLN A C 1
ATOM 911 O O . GLN A 1 109 ? -1.800 -12.646 2.957 1.00 97.88 109 GLN A O 1
ATOM 916 N N . ASP A 1 110 ? -3.372 -12.633 4.561 1.00 98.00 110 ASP A N 1
ATOM 917 C CA . ASP A 1 110 ? -4.269 -13.594 3.912 1.00 98.00 110 ASP A CA 1
ATOM 918 C C . ASP A 1 110 ? -4.609 -13.180 2.475 1.00 98.00 110 ASP A C 1
ATOM 920 O O . ASP A 1 110 ? -4.639 -14.002 1.554 1.00 98.00 110 ASP A O 1
ATOM 924 N N . PHE A 1 111 ? -4.908 -11.894 2.267 1.00 98.06 111 PHE A N 1
ATOM 925 C CA . PHE A 1 111 ? -5.205 -11.374 0.940 1.00 98.06 111 PHE A CA 1
ATOM 926 C C . PHE A 1 111 ? -3.996 -11.490 0.011 1.00 98.06 111 PHE A C 1
ATOM 928 O O . PHE A 1 111 ? -4.165 -11.916 -1.134 1.00 98.06 111 PHE A O 1
ATOM 935 N N . PHE A 1 112 ? -2.805 -11.122 0.490 1.00 97.12 112 PHE A N 1
ATOM 936 C CA . PHE A 1 112 ? -1.562 -11.198 -0.265 1.00 97.12 112 PHE A CA 1
ATOM 937 C C . PHE A 1 112 ? -1.278 -12.629 -0.726 1.00 97.12 112 PHE A C 1
ATOM 939 O O . PHE A 1 112 ? -1.179 -12.854 -1.932 1.00 97.12 112 PHE A O 1
ATOM 946 N N . GLU A 1 113 ? -1.235 -13.589 0.196 1.00 95.81 113 GLU A N 1
ATOM 947 C CA . GLU A 1 113 ? -0.931 -14.997 -0.093 1.00 95.81 113 GLU A CA 1
ATOM 948 C C . GLU A 1 113 ? -1.928 -15.603 -1.088 1.00 95.81 113 GLU A C 1
ATOM 950 O O . GLU A 1 113 ? -1.553 -16.253 -2.063 1.00 95.81 113 GLU A O 1
ATOM 955 N N . LYS A 1 114 ? -3.227 -15.341 -0.894 1.00 95.69 114 LYS A N 1
ATOM 956 C CA . LYS A 1 114 ? -4.289 -15.944 -1.713 1.00 95.69 114 LYS A CA 1
ATOM 957 C C . LYS A 1 114 ? -4.443 -15.277 -3.081 1.00 95.69 114 LYS A C 1
ATOM 959 O O . LYS A 1 114 ? -4.838 -15.935 -4.051 1.00 95.69 114 LYS A O 1
ATOM 964 N N . ASN A 1 115 ? -4.199 -13.967 -3.184 1.00 94.94 115 ASN A N 1
ATOM 965 C CA . ASN A 1 115 ? -4.625 -13.171 -4.343 1.00 94.94 115 ASN A CA 1
ATOM 966 C C . ASN A 1 115 ? -3.501 -12.468 -5.100 1.00 94.94 115 ASN A C 1
ATOM 968 O O . ASN A 1 115 ? -3.731 -12.111 -6.253 1.00 94.94 115 ASN A O 1
ATOM 972 N N . VAL A 1 116 ? -2.328 -12.267 -4.501 1.00 94.44 116 VAL A N 1
ATOM 973 C CA . VAL A 1 116 ? -1.272 -11.415 -5.072 1.00 94.44 116 VAL A CA 1
ATOM 974 C C . VAL A 1 116 ? 0.035 -12.183 -5.262 1.00 94.44 116 VAL A C 1
ATOM 976 O O . VAL A 1 116 ? 0.628 -12.116 -6.338 1.00 94.44 116 VAL A O 1
ATOM 979 N N . GLN A 1 117 ? 0.478 -12.915 -4.240 1.00 93.25 117 GLN A N 1
ATOM 980 C CA . GLN A 1 117 ? 1.750 -13.631 -4.233 1.00 93.25 117 GLN A CA 1
ATOM 981 C C . GLN A 1 117 ? 1.840 -14.601 -5.421 1.00 93.25 117 GLN A C 1
ATOM 983 O O . GLN A 1 117 ? 0.881 -15.306 -5.728 1.00 93.25 117 GLN A O 1
ATOM 988 N N . GLN A 1 118 ? 2.982 -14.609 -6.119 1.00 90.44 118 GLN A N 1
ATOM 989 C CA . GLN A 1 118 ? 3.242 -15.448 -7.304 1.00 90.44 118 GLN A CA 1
ATOM 990 C C . GLN A 1 118 ? 2.303 -15.237 -8.509 1.00 90.44 118 GLN A C 1
ATOM 992 O O . GLN A 1 118 ? 2.448 -15.930 -9.513 1.00 90.44 118 GLN A O 1
ATOM 997 N N . LYS A 1 119 ? 1.384 -14.262 -8.472 1.00 90.06 119 LYS A N 1
ATOM 998 C CA . LYS A 1 119 ? 0.515 -13.907 -9.615 1.00 90.06 119 LYS A CA 1
ATOM 999 C C . LYS A 1 119 ? 1.024 -12.705 -10.410 1.00 90.06 119 LYS A C 1
ATOM 1001 O O . LYS A 1 119 ? 0.371 -12.273 -11.357 1.00 90.06 119 LYS A O 1
ATOM 1006 N N . PHE A 1 120 ? 2.167 -12.156 -10.008 1.00 82.12 120 PHE A N 1
ATOM 1007 C CA . PHE A 1 120 ? 2.806 -11.006 -10.627 1.00 82.12 120 PHE A CA 1
ATOM 1008 C C . PHE A 1 120 ? 4.245 -11.344 -11.033 1.00 82.12 120 PHE A C 1
ATOM 1010 O O . PHE A 1 120 ? 4.933 -12.069 -10.315 1.00 82.12 120 PHE A O 1
ATOM 1017 N N . GLU A 1 121 ? 4.684 -10.832 -12.186 1.00 84.75 121 GLU A N 1
ATOM 1018 C CA . GLU A 1 121 ? 5.994 -11.153 -12.780 1.00 84.75 121 GLU A CA 1
ATOM 1019 C C . GLU A 1 121 ? 7.166 -10.575 -11.978 1.00 84.75 121 GLU A C 1
ATOM 1021 O O . GLU A 1 121 ? 8.221 -11.200 -11.876 1.00 84.75 121 GLU A O 1
ATOM 1026 N N . SER A 1 122 ? 6.991 -9.384 -11.392 1.00 89.12 122 SER A N 1
ATOM 1027 C CA . SER A 1 122 ? 8.018 -8.802 -10.527 1.00 89.12 122 SER A CA 1
ATOM 1028 C C . SER A 1 122 ? 8.030 -9.490 -9.170 1.00 89.12 122 SER A C 1
ATOM 1030 O O . SER A 1 122 ? 6.983 -9.689 -8.563 1.00 89.12 122 SER A O 1
ATOM 1032 N N . VAL A 1 123 ? 9.230 -9.750 -8.655 1.00 93.00 123 VAL A N 1
ATOM 1033 C CA . VAL A 1 123 ? 9.442 -10.280 -7.301 1.00 93.00 123 VAL A CA 1
ATOM 1034 C C . VAL A 1 123 ? 9.559 -9.185 -6.237 1.00 93.00 123 VAL A C 1
ATOM 1036 O O . VAL A 1 123 ? 9.472 -9.477 -5.047 1.00 93.00 123 VAL A O 1
ATOM 1039 N N . ASN A 1 124 ? 9.757 -7.930 -6.658 1.00 94.00 124 ASN A N 1
ATOM 1040 C CA . ASN A 1 124 ? 9.841 -6.758 -5.788 1.00 94.00 124 ASN A CA 1
ATOM 1041 C C . ASN A 1 124 ? 8.849 -5.700 -6.273 1.00 94.00 124 ASN A C 1
ATOM 1043 O O . ASN A 1 124 ? 8.932 -5.234 -7.414 1.00 94.00 124 ASN A O 1
ATOM 1047 N N . TYR A 1 125 ? 7.901 -5.318 -5.429 1.00 95.62 125 TYR A N 1
ATOM 1048 C CA . TYR A 1 125 ? 6.892 -4.319 -5.766 1.00 95.62 125 TYR A CA 1
ATOM 1049 C C . TYR A 1 125 ? 6.218 -3.793 -4.507 1.00 95.62 125 TYR A C 1
ATOM 1051 O O . TYR A 1 125 ? 6.382 -4.313 -3.405 1.00 95.62 125 TYR A O 1
ATOM 1059 N N . THR A 1 126 ? 5.425 -2.746 -4.676 1.00 97.25 126 THR A N 1
ATOM 1060 C CA . THR A 1 126 ? 4.493 -2.311 -3.643 1.00 97.25 126 THR A CA 1
ATOM 1061 C C . THR A 1 126 ? 3.081 -2.356 -4.196 1.00 97.25 126 THR A C 1
ATOM 1063 O O . THR A 1 126 ? 2.870 -2.239 -5.407 1.00 97.25 126 THR A O 1
ATOM 1066 N N . PHE A 1 127 ? 2.105 -2.553 -3.323 1.00 97.00 127 PHE A N 1
ATOM 1067 C CA . PHE A 1 127 ? 0.704 -2.510 -3.711 1.00 97.00 127 PHE A CA 1
ATOM 1068 C C . PHE A 1 127 ? -0.134 -1.832 -2.636 1.00 97.00 127 PHE A C 1
ATOM 1070 O O . PHE A 1 127 ? 0.117 -1.987 -1.442 1.00 97.00 127 PHE A O 1
ATOM 1077 N N . ASP A 1 128 ? -1.128 -1.066 -3.063 1.00 96.69 128 ASP A N 1
ATOM 1078 C CA . ASP A 1 128 ? -2.040 -0.365 -2.172 1.00 96.69 128 ASP A CA 1
ATOM 1079 C C . ASP A 1 128 ? -3.332 -1.173 -2.044 1.00 96.69 128 ASP A C 1
ATOM 1081 O O . ASP A 1 128 ? -3.864 -1.677 -3.034 1.00 96.69 128 ASP A O 1
ATOM 1085 N N . VAL A 1 129 ? -3.864 -1.278 -0.829 1.00 96.50 129 VAL A N 1
ATOM 1086 C CA . VAL A 1 129 ? -5.122 -1.970 -0.531 1.00 96.50 129 VAL A CA 1
ATOM 1087 C C . VAL A 1 129 ? -6.084 -1.091 0.250 1.00 96.50 129 VAL A C 1
ATOM 1089 O O . VAL A 1 129 ? -5.683 -0.165 0.952 1.00 96.50 129 VAL A O 1
ATOM 1092 N N . TYR A 1 130 ? -7.369 -1.417 0.146 1.00 95.00 130 TYR A N 1
ATOM 1093 C CA . TYR A 1 130 ? -8.446 -0.876 0.961 1.00 95.00 130 TYR A CA 1
ATOM 1094 C C . TYR A 1 130 ? -9.129 -1.991 1.748 1.00 95.00 130 TYR A C 1
ATOM 1096 O O . TYR A 1 130 ? -9.607 -2.958 1.148 1.00 95.00 130 TYR A O 1
ATOM 1104 N N . VAL A 1 131 ? -9.249 -1.839 3.067 1.00 94.62 131 VAL A N 1
ATOM 1105 C CA . VAL A 1 131 ? -9.988 -2.787 3.913 1.00 94.62 131 VAL A CA 1
ATOM 1106 C C . VAL A 1 131 ? -11.390 -2.255 4.196 1.00 94.62 131 VAL A C 1
ATOM 1108 O O . VAL A 1 131 ? -11.590 -1.220 4.821 1.00 94.62 131 VAL A O 1
ATOM 1111 N N . THR A 1 132 ? -12.400 -2.963 3.713 1.00 90.62 132 THR A N 1
ATOM 1112 C CA . THR A 1 132 ? -13.812 -2.588 3.869 1.00 90.62 132 THR A CA 1
ATOM 1113 C C . THR A 1 132 ? -14.338 -2.832 5.291 1.00 90.62 132 THR A C 1
ATOM 1115 O O . THR A 1 132 ? -13.719 -3.521 6.100 1.00 90.62 132 THR A O 1
ATOM 1118 N N . ARG A 1 133 ? -15.505 -2.255 5.626 1.00 87.75 133 ARG A N 1
ATOM 1119 C CA . ARG A 1 133 ? -16.133 -2.421 6.958 1.00 87.75 133 ARG A CA 1
ATOM 1120 C C . ARG A 1 133 ? -16.466 -3.885 7.270 1.00 87.75 133 ARG A C 1
ATOM 1122 O O . ARG A 1 133 ? -16.356 -4.294 8.418 1.00 87.75 133 ARG A O 1
ATOM 1129 N N . ASP A 1 134 ? -16.831 -4.651 6.251 1.00 89.94 134 ASP A N 1
ATOM 1130 C CA . ASP A 1 134 ? -17.123 -6.086 6.281 1.00 89.94 134 ASP A CA 1
ATOM 1131 C C . ASP A 1 134 ? -15.865 -6.956 6.104 1.00 89.94 134 ASP A C 1
ATOM 1133 O O . ASP A 1 134 ? -15.959 -8.109 5.696 1.00 89.94 134 ASP A O 1
ATOM 1137 N N . LYS A 1 135 ? -14.681 -6.410 6.421 1.00 92.25 135 LYS A N 1
ATOM 1138 C CA . LYS A 1 135 ? -13.390 -7.117 6.459 1.00 92.25 135 LYS A CA 1
ATOM 1139 C C . LYS A 1 135 ? -12.916 -7.702 5.117 1.00 92.25 135 LYS A C 1
ATOM 1141 O O . LYS A 1 135 ? -11.987 -8.500 5.096 1.00 92.25 135 LYS A O 1
ATOM 1146 N N . ARG A 1 136 ? -13.471 -7.277 3.975 1.00 92.50 136 ARG A N 1
ATOM 1147 C CA . ARG A 1 136 ? -12.912 -7.616 2.651 1.00 92.50 136 ARG A CA 1
ATOM 1148 C C . ARG A 1 136 ? -11.765 -6.680 2.289 1.00 92.50 136 ARG A C 1
ATOM 1150 O O . ARG A 1 136 ? -11.909 -5.460 2.421 1.00 92.50 136 ARG A O 1
ATOM 1157 N N . VAL A 1 137 ? -10.679 -7.238 1.763 1.00 95.12 137 VAL A N 1
ATOM 1158 C CA . VAL A 1 137 ? -9.532 -6.485 1.240 1.00 95.12 137 VAL A CA 1
ATOM 1159 C C . VAL A 1 137 ? -9.688 -6.298 -0.267 1.00 95.12 137 VAL A C 1
ATOM 1161 O O . VAL A 1 137 ? -10.029 -7.234 -0.989 1.00 95.12 137 VAL A O 1
ATOM 1164 N N . LYS A 1 138 ? -9.476 -5.072 -0.744 1.00 91.31 138 LYS A N 1
ATOM 1165 C CA . LYS A 1 138 ? -9.523 -4.717 -2.164 1.00 91.31 138 LYS A CA 1
ATOM 1166 C C . LYS A 1 138 ? -8.179 -4.160 -2.597 1.00 91.31 138 LYS A C 1
ATOM 1168 O O . LYS A 1 138 ? -7.706 -3.200 -1.997 1.00 91.31 138 LYS A O 1
ATOM 1173 N N . LEU A 1 139 ? -7.613 -4.712 -3.663 1.00 94.00 139 LEU A N 1
ATOM 1174 C CA . LEU A 1 139 ? -6.456 -4.128 -4.330 1.00 94.00 139 LEU A CA 1
ATOM 1175 C C . LEU A 1 139 ? -6.851 -2.784 -4.956 1.00 94.00 139 LEU A C 1
ATOM 1177 O O . LEU A 1 139 ? -7.839 -2.697 -5.685 1.00 94.00 139 LEU A O 1
ATOM 1181 N N . LEU A 1 140 ? -6.086 -1.742 -4.650 1.00 89.88 140 LEU A N 1
ATOM 1182 C CA . LEU A 1 140 ? -6.236 -0.418 -5.231 1.00 89.88 140 LEU A CA 1
ATOM 1183 C C . LEU A 1 140 ? -5.216 -0.185 -6.332 1.00 89.88 140 LEU A C 1
ATOM 1185 O O . LEU A 1 140 ? -5.591 0.328 -7.376 1.00 89.88 140 LEU A O 1
ATOM 1189 N N . ASP A 1 141 ? -3.941 -0.479 -6.102 1.00 91.69 141 ASP A N 1
ATOM 1190 C CA . ASP A 1 141 ? -2.891 -0.046 -7.022 1.00 91.69 141 ASP A CA 1
ATOM 1191 C C . ASP A 1 141 ? -1.619 -0.880 -6.892 1.00 91.69 141 ASP A C 1
ATOM 1193 O O . ASP A 1 141 ? -1.375 -1.452 -5.833 1.00 91.69 141 ASP A O 1
ATOM 1197 N N . PHE A 1 142 ? -0.793 -0.907 -7.937 1.00 92.81 142 PHE A N 1
ATOM 1198 C CA . PHE A 1 142 ? 0.569 -1.445 -7.895 1.00 92.81 142 PHE A CA 1
ATOM 1199 C C . PHE A 1 142 ? 1.557 -0.329 -8.202 1.00 92.81 142 PHE A C 1
ATOM 1201 O O . PHE A 1 142 ? 1.322 0.474 -9.098 1.00 92.81 142 PHE A O 1
ATOM 1208 N N . ASN A 1 143 ? 2.675 -0.294 -7.481 1.00 92.75 143 ASN A N 1
ATOM 1209 C CA . ASN A 1 143 ? 3.737 0.679 -7.704 1.00 92.75 143 ASN A CA 1
ATOM 1210 C C . ASN A 1 143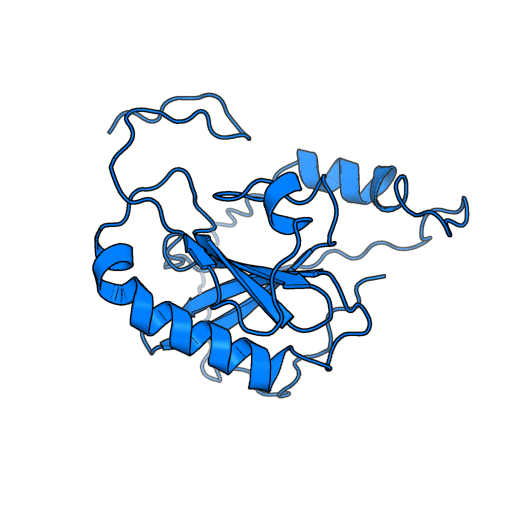 ? 5.110 -0.024 -7.736 1.00 92.75 143 ASN A C 1
ATOM 1212 O O . ASN A 1 143 ? 5.314 -1.011 -7.014 1.00 92.75 143 ASN A O 1
ATOM 1216 N N . PRO A 1 144 ? 6.074 0.474 -8.532 1.00 91.44 144 PRO A N 1
ATOM 1217 C CA . PRO A 1 144 ? 7.417 -0.093 -8.602 1.00 91.44 144 PRO A CA 1
ATOM 1218 C C . PRO A 1 144 ? 8.143 -0.102 -7.252 1.00 91.44 144 PRO A C 1
ATOM 1220 O O . PRO A 1 144 ? 7.957 0.791 -6.420 1.00 91.44 144 PRO A O 1
ATOM 1223 N N . TRP A 1 145 ? 9.027 -1.084 -7.069 1.00 92.75 145 TRP A N 1
ATOM 1224 C CA . TRP A 1 145 ? 10.010 -1.104 -5.985 1.00 92.75 145 TRP A CA 1
ATOM 1225 C C . TRP A 1 145 ? 11.161 -0.138 -6.296 1.00 92.75 145 TRP A C 1
ATOM 1227 O O . TRP A 1 145 ? 12.205 -0.540 -6.808 1.00 92.75 145 TRP A O 1
ATOM 1237 N N . ALA A 1 146 ? 10.940 1.156 -6.073 1.00 87.75 146 ALA A N 1
ATOM 1238 C CA . ALA A 1 146 ? 11.892 2.193 -6.451 1.00 87.75 146 ALA A CA 1
ATOM 1239 C C . ALA A 1 146 ? 11.768 3.452 -5.575 1.00 87.75 146 ALA A C 1
ATOM 1241 O O . ALA A 1 146 ? 10.666 3.753 -5.120 1.00 87.75 146 ALA A O 1
ATOM 1242 N N . PRO A 1 147 ? 12.848 4.246 -5.413 1.00 81.50 147 PRO A N 1
ATOM 1243 C CA . PRO A 1 147 ? 12.876 5.411 -4.519 1.00 81.50 147 PRO A CA 1
ATOM 1244 C C . PRO A 1 147 ?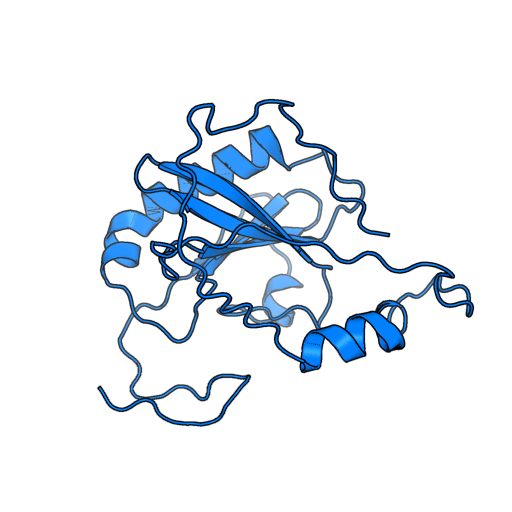 11.785 6.470 -4.748 1.00 81.50 147 PRO A C 1
ATOM 1246 O O . PRO A 1 147 ? 11.411 7.174 -3.814 1.00 81.50 147 PRO A O 1
ATOM 1249 N N . PHE A 1 148 ? 11.258 6.592 -5.971 1.00 83.31 148 PHE A N 1
ATOM 1250 C CA . PHE A 1 148 ? 10.176 7.532 -6.293 1.00 83.31 148 PHE A CA 1
ATOM 1251 C C . PHE A 1 148 ? 8.800 7.081 -5.773 1.00 83.31 148 PHE A C 1
ATOM 1253 O O . PHE A 1 148 ? 7.891 7.898 -5.615 1.00 83.31 148 PHE A O 1
ATOM 1260 N N . THR A 1 149 ? 8.632 5.797 -5.457 1.00 89.00 149 THR A N 1
ATOM 1261 C CA . THR A 1 149 ? 7.467 5.314 -4.719 1.00 89.00 149 THR A CA 1
ATOM 1262 C C . THR A 1 149 ? 7.621 5.753 -3.261 1.00 89.00 149 THR A C 1
ATOM 1264 O O . THR A 1 149 ? 8.572 5.376 -2.585 1.00 89.00 149 THR A O 1
ATOM 1267 N N . LEU A 1 150 ? 6.692 6.563 -2.744 1.00 92.00 150 LEU A N 1
ATOM 1268 C CA . LEU A 1 150 ? 6.781 7.030 -1.353 1.00 92.00 150 LEU A CA 1
ATOM 1269 C C . LEU A 1 150 ? 6.765 5.844 -0.360 1.00 92.00 150 LEU A C 1
ATOM 1271 O O . LEU A 1 150 ? 5.820 5.044 -0.421 1.00 92.00 150 LEU A O 1
ATOM 1275 N N . PRO A 1 151 ? 7.743 5.759 0.568 1.00 92.38 151 PRO A N 1
ATOM 1276 C CA . PRO A 1 151 ? 7.846 4.674 1.549 1.00 92.38 151 PRO A CA 1
ATOM 1277 C C . PRO A 1 151 ? 6.968 4.899 2.799 1.00 92.38 151 PRO A C 1
ATOM 1279 O O . PRO A 1 151 ? 6.771 3.988 3.597 1.00 92.38 151 PRO A O 1
ATOM 1282 N N . LEU A 1 152 ? 6.345 6.080 2.922 1.00 94.88 152 LEU A N 1
ATOM 1283 C CA . LEU A 1 152 ? 5.350 6.428 3.947 1.00 94.88 152 LEU A CA 1
ATOM 1284 C C . LEU A 1 152 ? 5.917 6.388 5.375 1.00 94.88 152 LEU A C 1
ATOM 1286 O O . LEU A 1 152 ? 6.720 7.246 5.720 1.00 94.88 152 LEU A O 1
ATOM 1290 N N . LEU A 1 153 ? 5.478 5.442 6.213 1.00 95.06 153 LEU A N 1
ATOM 1291 C CA . LEU A 1 153 ? 5.977 5.253 7.581 1.00 95.06 153 LEU A CA 1
ATOM 1292 C C . LEU A 1 153 ? 7.270 4.426 7.633 1.00 95.06 153 LEU A C 1
ATOM 1294 O O . LEU A 1 153 ? 7.695 4.019 8.719 1.00 95.06 153 LEU A O 1
ATOM 1298 N N . PHE A 1 154 ? 7.869 4.179 6.468 1.00 95.12 154 PHE A N 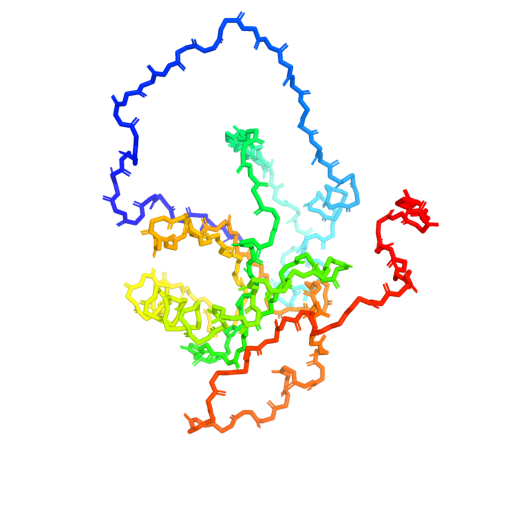1
ATOM 1299 C CA . PHE A 1 154 ? 9.151 3.518 6.330 1.00 95.12 154 PHE A CA 1
ATOM 1300 C C . PHE A 1 154 ? 10.182 4.396 5.611 1.00 95.12 154 PHE A C 1
ATOM 1302 O O . PHE A 1 154 ? 9.828 5.391 4.973 1.00 95.12 154 PHE A O 1
ATOM 1309 N N . SER A 1 155 ? 11.453 4.007 5.677 1.00 93.88 155 SER A N 1
ATOM 1310 C CA . SER A 1 155 ? 12.519 4.488 4.795 1.00 93.88 155 SER A CA 1
ATOM 1311 C C . SER A 1 155 ? 12.863 3.453 3.718 1.00 93.88 155 SER A C 1
ATOM 1313 O O . SER A 1 155 ? 12.582 2.262 3.850 1.00 93.88 155 SER A O 1
ATOM 1315 N N . TRP A 1 156 ? 13.469 3.887 2.613 1.00 93.12 156 TRP A N 1
ATOM 1316 C CA . TRP A 1 156 ? 13.915 2.937 1.589 1.00 93.12 156 TRP A CA 1
ATOM 1317 C C . TRP A 1 156 ? 15.116 2.119 2.059 1.00 93.12 156 TRP A C 1
ATOM 1319 O O . TRP A 1 156 ? 15.231 0.951 1.701 1.00 93.12 156 TRP A O 1
ATOM 1329 N N . GLU A 1 157 ? 15.970 2.704 2.894 1.00 92.31 157 GLU A N 1
ATOM 1330 C CA . GLU A 1 157 ? 17.144 2.052 3.466 1.00 92.31 157 GLU A CA 1
ATOM 1331 C C . GLU A 1 157 ? 16.739 0.866 4.343 1.00 92.31 157 GLU A C 1
ATOM 1333 O O . GLU A 1 157 ? 17.322 -0.209 4.211 1.00 92.31 157 GLU A O 1
ATOM 1338 N N . GLU A 1 158 ? 15.712 1.017 5.190 1.00 92.06 158 GLU A N 1
ATOM 1339 C CA . GLU A 1 158 ? 15.242 -0.102 6.011 1.00 92.06 158 GLU A CA 1
ATOM 1340 C C . GLU A 1 158 ? 14.538 -1.164 5.161 1.00 92.06 158 GLU A C 1
ATOM 1342 O O . GLU A 1 158 ? 14.804 -2.344 5.347 1.00 92.06 158 GLU A O 1
ATOM 1347 N N . LEU A 1 159 ? 13.736 -0.769 4.162 1.00 92.50 159 LEU A N 1
ATOM 1348 C CA . LEU A 1 159 ? 13.068 -1.692 3.233 1.00 92.50 159 LEU A CA 1
ATOM 1349 C C . LEU A 1 159 ? 14.067 -2.497 2.372 1.00 92.50 159 LEU A C 1
ATOM 1351 O O . LEU A 1 159 ? 13.791 -3.631 1.969 1.00 92.50 159 LEU A O 1
ATOM 1355 N N . GLN A 1 160 ? 15.237 -1.917 2.088 1.00 90.50 160 GLN A N 1
ATOM 1356 C CA . GLN A 1 160 ? 16.354 -2.556 1.385 1.00 90.50 160 GLN A CA 1
ATOM 1357 C C . GLN A 1 160 ? 17.283 -3.356 2.308 1.00 90.50 160 GLN A C 1
ATOM 1359 O O . GLN A 1 160 ? 18.032 -4.211 1.817 1.00 90.50 160 GLN A O 1
ATOM 1364 N N . GLY A 1 161 ? 17.199 -3.138 3.622 1.00 86.00 161 GLY A N 1
ATOM 1365 C CA . GLY A 1 161 ? 17.903 -3.904 4.645 1.00 86.00 161 GLY A CA 1
ATOM 1366 C C . GLY A 1 161 ? 17.601 -5.401 4.575 1.00 86.00 161 GLY A C 1
ATOM 1367 O O . GLY A 1 161 ? 16.693 -5.843 3.873 1.00 86.00 161 GLY A O 1
ATOM 1368 N N . SER A 1 162 ? 18.399 -6.216 5.257 1.00 68.81 162 SER A N 1
ATOM 1369 C CA . SER A 1 162 ? 18.168 -7.664 5.265 1.00 68.81 162 SER A CA 1
ATOM 1370 C C . SER A 1 162 ? 16.996 -7.971 6.189 1.00 68.81 162 SER A C 1
ATOM 1372 O O . SER A 1 162 ? 17.184 -7.969 7.399 1.00 68.81 162 SER A O 1
ATOM 1374 N N . PHE A 1 163 ? 15.816 -8.219 5.619 1.00 68.19 163 PHE A N 1
ATOM 1375 C CA . PHE A 1 163 ? 14.752 -8.906 6.345 1.00 68.19 163 PHE A CA 1
ATOM 1376 C C . PHE A 1 163 ? 15.070 -10.397 6.315 1.00 68.19 163 PHE A C 1
ATOM 1378 O O . PHE A 1 163 ? 15.338 -10.944 5.240 1.00 68.19 163 PHE A O 1
ATOM 1385 N N . GLY A 1 164 ? 15.112 -11.041 7.477 1.00 59.62 164 GLY A N 1
ATOM 1386 C CA . GLY A 1 164 ? 15.244 -12.497 7.531 1.00 59.62 164 GLY A CA 1
ATOM 1387 C C . GLY A 1 164 ? 14.008 -13.167 6.924 1.00 59.62 164 GLY A C 1
ATOM 1388 O O . GLY A 1 164 ? 12.908 -12.635 7.037 1.00 59.62 164 GLY A O 1
ATOM 1389 N N . GLU A 1 165 ? 14.151 -14.348 6.314 1.00 57.88 165 GLU A N 1
ATOM 1390 C CA . GLU A 1 165 ? 12.993 -15.136 5.837 1.00 57.88 165 GLU A CA 1
ATOM 1391 C C . GLU A 1 165 ? 12.025 -15.513 6.980 1.00 57.88 165 GLU A C 1
ATOM 1393 O O . GLU A 1 165 ? 10.858 -15.802 6.737 1.00 57.88 165 GLU A O 1
ATOM 1398 N N . GLU A 1 166 ? 12.496 -15.459 8.230 1.00 61.16 166 GLU A N 1
ATOM 1399 C CA . GLU A 1 166 ? 11.725 -15.726 9.453 1.00 61.16 166 GLU A CA 1
ATOM 1400 C C . GLU A 1 166 ? 11.187 -14.454 10.140 1.00 61.16 166 GLU A C 1
ATOM 1402 O O . GLU A 1 166 ? 10.596 -14.531 11.219 1.00 61.16 166 GLU A O 1
ATOM 1407 N N . GLU A 1 167 ? 11.408 -13.268 9.569 1.00 73.06 167 GLU A N 1
ATOM 1408 C CA . GLU A 1 167 ? 10.991 -12.015 10.197 1.00 73.06 167 GLU A CA 1
ATOM 1409 C C . GLU A 1 167 ? 9.500 -11.737 9.967 1.00 73.06 167 GLU A C 1
ATOM 1411 O O . GLU A 1 167 ? 8.984 -11.821 8.852 1.00 73.06 167 GLU A O 1
ATOM 1416 N N . LEU A 1 168 ? 8.795 -11.395 11.049 1.00 86.25 168 LEU A N 1
ATOM 1417 C CA . LEU A 1 168 ? 7.376 -11.045 11.002 1.00 86.25 168 LEU A CA 1
ATOM 1418 C C . LEU A 1 168 ? 7.150 -9.780 10.165 1.00 86.25 168 LEU A C 1
ATOM 1420 O O . LEU A 1 168 ? 7.950 -8.842 10.199 1.00 86.25 168 LEU A O 1
ATOM 1424 N N . VAL A 1 169 ? 6.008 -9.728 9.475 1.00 93.12 169 VAL A N 1
ATOM 1425 C CA . VAL A 1 169 ? 5.588 -8.550 8.707 1.00 93.12 169 VAL A CA 1
ATOM 1426 C C . VAL A 1 169 ? 5.548 -7.321 9.614 1.00 93.12 169 VAL A C 1
ATOM 1428 O O . VAL A 1 169 ? 4.820 -7.281 10.604 1.00 93.12 169 VAL A O 1
ATOM 1431 N N . GLN A 1 170 ? 6.289 -6.269 9.263 1.00 95.31 170 GLN A N 1
ATOM 1432 C CA . GLN A 1 170 ? 6.244 -5.029 10.034 1.00 95.31 170 GLN A CA 1
ATOM 1433 C C . GLN A 1 170 ? 5.021 -4.198 9.650 1.00 95.31 170 GLN A C 1
ATOM 1435 O O . GLN A 1 170 ? 4.970 -3.619 8.565 1.00 95.31 170 GLN A O 1
ATOM 1440 N N . PHE A 1 171 ? 4.052 -4.064 10.556 1.00 97.12 171 PHE A N 1
ATOM 1441 C CA . PHE A 1 171 ? 2.908 -3.175 10.356 1.00 97.12 171 PHE A CA 1
ATOM 1442 C C . PHE A 1 171 ? 3.076 -1.862 11.132 1.00 97.12 171 PHE A C 1
ATOM 1444 O O . PHE A 1 171 ? 3.128 -1.849 12.365 1.00 97.12 171 PHE A O 1
ATOM 1451 N N . ARG A 1 172 ? 3.124 -0.729 10.421 1.00 96.56 172 ARG A N 1
ATOM 1452 C CA . ARG A 1 172 ? 3.158 0.621 11.002 1.00 96.56 172 ARG A CA 1
ATOM 1453 C C . ARG A 1 172 ? 1.894 1.417 10.679 1.00 96.56 172 ARG A C 1
ATOM 1455 O O . ARG A 1 172 ? 1.460 1.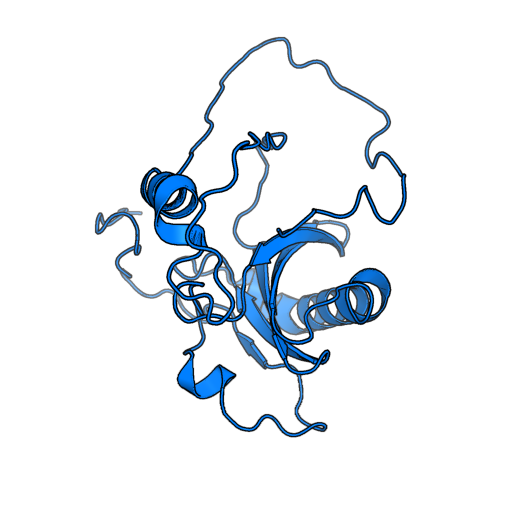514 9.529 1.00 96.56 172 ARG A O 1
ATOM 1462 N N . VAL A 1 173 ? 1.334 2.026 11.718 1.00 96.19 173 VAL A N 1
ATOM 1463 C CA . VAL A 1 173 ? 0.257 3.023 11.664 1.00 96.19 173 VAL A CA 1
ATOM 1464 C C . VAL A 1 173 ? 0.695 4.234 12.485 1.00 96.19 173 VAL A C 1
ATOM 1466 O O . VAL A 1 173 ? 1.635 4.137 13.270 1.00 96.19 173 VAL A O 1
ATOM 1469 N N . VAL A 1 174 ? 0.060 5.385 12.296 1.00 94.06 174 VAL A N 1
ATOM 1470 C CA . VAL A 1 174 ? 0.348 6.569 13.113 1.00 94.06 174 VAL A CA 1
ATOM 1471 C C . VAL A 1 174 ? -0.151 6.314 14.538 1.00 94.06 174 VAL A C 1
ATOM 1473 O O . VAL A 1 174 ? -1.333 6.041 14.736 1.00 94.06 174 VAL A O 1
ATOM 1476 N N . GLU A 1 175 ? 0.743 6.392 15.525 1.00 91.50 175 GLU A N 1
ATOM 1477 C CA . GLU A 1 175 ? 0.447 5.988 16.913 1.00 91.50 175 GLU A CA 1
ATOM 1478 C C . GLU A 1 175 ? 0.027 7.139 17.832 1.00 91.50 175 GLU A C 1
ATOM 1480 O O . GLU A 1 175 ? -0.511 6.908 18.912 1.00 91.50 175 GLU A O 1
ATOM 1485 N N . SER A 1 176 ? 0.234 8.385 17.412 1.00 87.81 176 SER A N 1
ATOM 1486 C CA . SER A 1 176 ? -0.161 9.559 18.183 1.00 87.81 176 SER A CA 1
ATOM 1487 C C . SER A 1 176 ? -0.486 10.744 17.283 1.00 87.81 176 SER A C 1
ATOM 1489 O O . SER A 1 176 ? -0.043 10.831 16.134 1.00 87.81 176 SER A O 1
ATOM 1491 N N . GLN A 1 177 ? -1.260 11.685 17.821 1.00 80.75 177 GLN A N 1
ATOM 1492 C CA . GLN A 1 177 ? -1.564 12.933 17.139 1.00 80.75 177 GLN A CA 1
ATOM 1493 C C . GLN A 1 177 ? -0.316 13.820 17.112 1.00 80.75 177 GLN A C 1
ATOM 1495 O O . GLN A 1 177 ? 0.038 14.456 18.101 1.00 80.75 177 GLN A O 1
ATOM 1500 N N . CYS A 1 178 ? 0.368 13.860 15.972 1.00 66.88 178 CYS A N 1
ATOM 1501 C CA . CYS A 1 178 ? 1.398 14.863 15.732 1.00 66.88 178 CYS A CA 1
ATOM 1502 C C . CYS A 1 178 ? 0.721 16.183 15.349 1.00 66.88 178 CYS A C 1
ATOM 1504 O O . CYS A 1 178 ? -0.027 16.234 14.372 1.00 66.88 178 CYS A O 1
ATOM 1506 N N . ALA A 1 179 ? 0.997 17.254 16.092 1.00 50.22 179 ALA A N 1
ATOM 1507 C CA . ALA A 1 179 ? 0.628 18.600 15.677 1.00 50.22 179 ALA A CA 1
ATOM 1508 C C . ALA A 1 179 ? 1.480 18.967 14.452 1.00 50.22 179 ALA A C 1
ATOM 1510 O O . ALA A 1 179 ? 2.666 19.245 14.582 1.00 50.22 179 ALA A O 1
ATOM 1511 N N . VAL A 1 180 ? 0.863 18.925 13.269 1.00 53.12 180 VAL A N 1
ATOM 1512 C CA . VAL A 1 180 ? 1.420 19.365 11.980 1.00 53.12 180 VAL A CA 1
ATOM 1513 C C . VAL A 1 180 ? 2.545 18.475 11.424 1.00 53.12 180 VAL A C 1
ATOM 1515 O O . VAL A 1 180 ? 3.681 18.464 11.890 1.00 53.12 180 VAL A O 1
ATOM 1518 N N . ARG A 1 181 ? 2.251 17.777 10.320 1.00 52.47 181 ARG A N 1
ATOM 1519 C CA . ARG A 1 181 ? 3.264 17.293 9.371 1.00 52.47 181 ARG A CA 1
ATOM 1520 C C . ARG A 1 181 ? 2.995 17.975 8.032 1.00 52.47 181 ARG A C 1
ATOM 1522 O O . ARG A 1 181 ? 1.843 17.949 7.598 1.00 52.47 181 ARG A O 1
ATOM 1529 N N . PRO A 1 182 ? 3.993 18.591 7.375 1.00 46.22 182 PRO A N 1
ATOM 1530 C CA . PRO A 1 182 ? 3.782 19.130 6.041 1.00 46.22 182 PRO A CA 1
ATOM 1531 C C . PRO A 1 182 ? 3.321 17.989 5.132 1.00 46.22 182 PRO A C 1
ATOM 1533 O O . PRO A 1 182 ? 3.983 16.952 5.039 1.00 46.22 182 PRO A O 1
ATOM 1536 N N . SER A 1 183 ? 2.165 18.150 4.488 1.00 44.84 183 SER A N 1
ATOM 1537 C CA . SER A 1 183 ? 1.786 17.217 3.437 1.00 44.84 183 SER A CA 1
ATOM 1538 C C . SER A 1 183 ? 2.802 17.376 2.302 1.00 44.84 183 SER A C 1
ATOM 1540 O O . SER A 1 183 ? 3.167 18.494 1.938 1.00 44.84 183 SER A O 1
ATOM 1542 N N . LEU A 1 184 ? 3.275 16.270 1.723 1.00 50.66 184 LEU A N 1
ATOM 1543 C CA . LEU A 1 184 ? 4.221 16.311 0.595 1.00 50.66 184 LEU A CA 1
ATOM 1544 C C . LEU A 1 184 ? 3.639 16.998 -0.658 1.00 50.66 184 LEU A C 1
ATOM 1546 O O . LEU A 1 184 ? 4.362 17.202 -1.627 1.00 50.66 184 LEU A O 1
ATOM 1550 N N . LYS A 1 185 ? 2.339 17.329 -0.662 1.00 47.25 185 LYS A N 1
ATOM 1551 C CA . LYS A 1 185 ? 1.636 17.952 -1.792 1.00 47.25 185 LYS A CA 1
ATOM 1552 C C . LYS A 1 185 ? 1.304 19.427 -1.575 1.00 47.25 185 LYS A C 1
ATOM 1554 O O . LYS A 1 185 ? 1.303 20.182 -2.537 1.00 47.25 185 LYS A O 1
ATOM 1559 N N . THR A 1 186 ? 1.078 19.852 -0.341 1.00 42.41 186 THR A N 1
ATOM 1560 C CA . THR A 1 186 ? 0.786 21.240 0.022 1.00 42.41 186 THR A CA 1
ATOM 1561 C C . THR A 1 186 ? 1.218 21.459 1.468 1.00 42.41 186 THR A C 1
ATOM 1563 O O . THR A 1 186 ? 0.653 20.888 2.402 1.00 42.41 186 THR A O 1
ATOM 1566 N N . ALA A 1 187 ? 2.231 22.298 1.672 1.00 38.91 187 ALA A N 1
ATOM 1567 C CA . ALA A 1 187 ? 2.670 22.755 2.989 1.00 38.91 187 ALA A CA 1
ATOM 1568 C C . ALA A 1 187 ? 1.664 23.756 3.599 1.00 38.91 187 ALA A C 1
ATOM 1570 O O . ALA A 1 187 ? 2.040 24.846 4.020 1.00 38.91 187 ALA A O 1
ATOM 1571 N N . VAL A 1 188 ? 0.375 23.411 3.594 1.00 37.28 188 VAL A N 1
ATOM 1572 C CA . VAL A 1 188 ? -0.700 24.229 4.155 1.00 37.28 188 VAL A CA 1
ATOM 1573 C C . VAL A 1 188 ? -1.225 23.514 5.400 1.00 37.28 188 VAL A C 1
ATOM 1575 O O . VAL A 1 188 ? -1.714 22.387 5.283 1.00 37.28 188 VAL A O 1
ATOM 1578 N N . PRO A 1 189 ? -1.095 24.117 6.591 1.00 37.03 189 PRO A N 1
ATOM 1579 C CA . PRO A 1 189 ? -1.739 23.616 7.796 1.00 37.03 189 PRO A CA 1
ATOM 1580 C C . PRO A 1 189 ? -3.260 23.612 7.606 1.00 37.03 189 PRO A C 1
ATOM 1582 O O . PRO A 1 189 ? -3.827 24.609 7.168 1.00 37.03 189 PRO A O 1
ATOM 1585 N N . TYR A 1 190 ? -3.911 22.496 7.931 1.00 40.06 190 TYR A N 1
ATOM 1586 C CA . TYR A 1 190 ? -5.345 22.488 8.205 1.00 40.06 190 TYR A CA 1
ATOM 1587 C C . TYR A 1 190 ? -5.520 22.695 9.706 1.00 40.06 190 TYR A C 1
ATOM 1589 O O . TYR A 1 190 ? -5.105 21.843 10.496 1.00 40.06 190 TYR A O 1
ATOM 1597 N N . ASP A 1 191 ? -6.104 23.829 10.077 1.00 36.62 191 ASP A N 1
ATOM 1598 C CA . ASP A 1 191 ? -6.584 24.060 11.434 1.00 36.62 191 ASP A CA 1
ATOM 1599 C C . ASP A 1 191 ? -7.834 23.191 11.660 1.00 36.62 191 ASP A C 1
ATOM 1601 O O . ASP A 1 191 ? -8.743 23.172 10.824 1.00 36.62 191 ASP A O 1
ATOM 1605 N N . TYR A 1 192 ? -7.841 22.435 12.762 1.00 42.78 192 TYR A N 1
ATOM 1606 C CA . TYR A 1 192 ? -9.046 21.808 13.319 1.00 42.78 192 TYR A CA 1
ATOM 1607 C C . TYR A 1 192 ? -9.746 22.784 14.261 1.00 42.78 192 TYR A C 1
ATOM 1609 O O . TYR A 1 192 ? -9.025 23.453 15.038 1.00 42.78 192 TYR A O 1
#